Protein AF-A0A251S634-F1 (afdb_monomer)

Foldseek 3Di:
DDDDDDDDDDDDDDDDDDDDDDDDDDDDPVCPVVCCVVVVVVPPPVVVVCLVVLLPDFALLPDDLVLLQVLLVCLLVVHDDDPVRLVPDDSNSNSVSVLSNVLPDPPADDDPPPPDDDDDDDDDDDDDDDDDDDDDDPPPPVVPPDPPPQDEDDFQDAQWAADPVQQAPAAAPLLLVLLVVLVVCCVVDVPPVPVNVSSVVLNVLCCRDLVRNHHPPDDDDNVCSVVSNVPDDPPDPPSGDCVRIGGQQDLDDSQQVRYAYPVLRDTNSLLLVLLVCLLVLDQDPLSVADSSSNSSNSSLCNSLVHDSSGSVPDDNSSSVSSDRPDDD

pLDDT: mean 70.31, std 24.84, range [24.72, 96.38]

Organism: Helianthus annuus (NCBI:txid4232)

Secondary structure (DSSP, 8-state):
----------------------------TTHHHHHHHHHHTTS-HHHHHHHHHHHH---GGGS-HHHHHHHHHHHHTTPPPPHHHHHHS-HHHHHHHHHHHHTTSS--S--TTTTS---------------------TTTTGGGSS-----EEPSPP-SEEE-GGG--SS--HHHHHHHHHHHHHHHH-TT-HHHHHHHHHHHHHHHHHSGGGSPTT----GGGHHHHHHH--TT-SSSS--TTEEE-----SHHHHS-EETTTTEEHHHHHHHHHHHHHT----GGGS-HHHHHHHHHHHHHHT--TT-GGGS-TTTTGGG--S---

Structure (mmCIF, N/CA/C/O backbone):
data_AF-A0A251S634-F1
#
_entry.id   AF-A0A251S634-F1
#
loop_
_atom_site.group_PDB
_atom_site.id
_atom_site.type_symbol
_atom_site.label_atom_id
_atom_site.label_alt_id
_atom_site.label_comp_id
_atom_site.label_asym_id
_atom_site.label_entity_id
_atom_site.label_seq_id
_atom_site.pdbx_PDB_ins_code
_atom_site.Cartn_x
_atom_site.Cartn_y
_atom_site.Cartn_z
_atom_site.occupancy
_atom_site.B_iso_or_equiv
_atom_site.auth_seq_id
_atom_site.auth_comp_id
_atom_site.auth_asym_id
_atom_site.auth_atom_id
_atom_site.pdbx_PDB_model_num
ATOM 1 N N . MET A 1 1 ? 97.197 -35.319 7.746 1.00 35.47 1 MET A N 1
ATOM 2 C CA . MET A 1 1 ? 98.244 -34.464 7.139 1.00 35.47 1 MET A CA 1
ATOM 3 C C . MET A 1 1 ? 97.529 -33.356 6.382 1.00 35.47 1 MET A C 1
ATOM 5 O O . MET A 1 1 ? 96.768 -33.666 5.487 1.00 35.47 1 MET A O 1
ATOM 9 N N . MET A 1 2 ? 97.386 -32.168 6.968 1.00 24.72 2 MET A N 1
ATOM 10 C CA . MET A 1 2 ? 98.340 -31.046 6.966 1.00 24.72 2 MET A CA 1
ATOM 11 C C . MET A 1 2 ? 98.520 -30.370 5.598 1.00 24.72 2 MET A C 1
ATOM 13 O O . MET A 1 2 ? 99.075 -30.982 4.697 1.00 24.72 2 MET A O 1
ATOM 17 N N . LYS A 1 3 ? 98.210 -29.056 5.618 1.00 26.78 3 LYS A N 1
ATOM 18 C CA . LYS A 1 3 ? 98.832 -27.938 4.876 1.00 26.78 3 LYS A CA 1
ATOM 19 C C . LYS A 1 3 ? 98.456 -27.810 3.382 1.00 26.78 3 LYS A C 1
ATOM 21 O O . LYS A 1 3 ? 98.375 -28.803 2.688 1.00 26.78 3 LYS A O 1
ATOM 26 N N . SER A 1 4 ? 98.237 -26.625 2.801 1.00 28.62 4 SER A N 1
ATOM 27 C CA . SER A 1 4 ? 98.333 -25.231 3.276 1.00 28.62 4 SER A CA 1
ATOM 28 C C . SER A 1 4 ? 98.096 -24.259 2.103 1.00 28.62 4 SER A C 1
ATOM 30 O O . SER A 1 4 ? 98.581 -24.566 1.024 1.00 28.62 4 SER A O 1
ATOM 32 N N . GLN A 1 5 ? 97.520 -23.076 2.406 1.00 31.58 5 GLN A N 1
ATOM 33 C CA . GLN A 1 5 ? 97.865 -21.716 1.898 1.00 31.58 5 GLN A CA 1
ATOM 34 C C . GLN A 1 5 ? 97.707 -21.440 0.379 1.00 31.58 5 GLN A C 1
ATOM 36 O O . GLN A 1 5 ? 97.900 -22.323 -0.432 1.00 31.58 5 GLN A O 1
ATOM 41 N N . GLN A 1 6 ? 97.314 -20.269 -0.141 1.00 30.70 6 GLN A N 1
ATOM 42 C CA . GLN A 1 6 ? 97.532 -18.838 0.166 1.00 30.70 6 GLN A CA 1
ATOM 43 C C . GLN A 1 6 ? 96.453 -18.069 -0.654 1.00 30.70 6 GLN A C 1
ATOM 45 O O . GLN A 1 6 ? 96.202 -18.424 -1.796 1.00 30.70 6 GLN A O 1
ATOM 50 N N . GLN A 1 7 ? 95.614 -17.178 -0.117 1.00 29.14 7 GLN A N 1
ATOM 51 C CA . GLN A 1 7 ? 95.846 -15.769 0.238 1.00 29.14 7 GLN A CA 1
ATOM 52 C C . GLN A 1 7 ? 96.221 -14.841 -0.941 1.00 29.14 7 GLN A C 1
ATOM 54 O O . GLN A 1 7 ? 97.383 -14.774 -1.317 1.00 29.14 7 GLN A O 1
ATOM 59 N N . GLN A 1 8 ? 95.279 -13.996 -1.387 1.00 30.41 8 GLN A N 1
ATOM 60 C CA . GLN A 1 8 ? 95.583 -12.596 -1.717 1.00 30.41 8 GLN A CA 1
ATOM 61 C C . GLN A 1 8 ? 94.370 -11.671 -1.517 1.00 30.41 8 GLN A C 1
ATOM 63 O O . GLN A 1 8 ? 93.256 -11.933 -1.959 1.00 30.41 8 GLN A O 1
ATOM 68 N N . ARG A 1 9 ? 94.636 -10.603 -0.760 1.00 27.47 9 ARG A N 1
ATOM 69 C CA . ARG A 1 9 ? 93.767 -9.481 -0.393 1.00 27.47 9 ARG A CA 1
ATOM 70 C C . ARG A 1 9 ? 93.812 -8.411 -1.485 1.00 27.47 9 ARG A C 1
ATOM 72 O O . ARG A 1 9 ? 94.887 -8.173 -2.022 1.00 27.47 9 ARG A O 1
ATOM 79 N N . SER A 1 10 ? 92.738 -7.636 -1.628 1.00 29.00 10 SER A N 1
ATOM 80 C CA . SER A 1 10 ? 92.844 -6.173 -1.738 1.00 29.00 10 SER A CA 1
ATOM 81 C C . SER A 1 10 ? 91.493 -5.509 -1.457 1.00 29.00 10 SER A C 1
ATOM 83 O O . SER A 1 10 ? 90.531 -5.679 -2.199 1.00 29.00 10 SER A O 1
ATOM 85 N N . ASN A 1 11 ? 91.450 -4.786 -0.338 1.00 29.30 11 ASN A N 1
ATOM 86 C CA . ASN A 1 11 ? 90.407 -3.851 0.073 1.00 29.30 11 ASN A CA 1
ATOM 87 C C . ASN A 1 11 ? 90.622 -2.495 -0.612 1.00 29.30 11 ASN A C 1
ATOM 89 O O . ASN A 1 11 ? 91.768 -2.094 -0.788 1.00 29.30 11 ASN A O 1
ATOM 93 N N . ASN A 1 12 ? 89.544 -1.735 -0.819 1.00 28.72 12 ASN A N 1
ATOM 94 C CA . ASN A 1 12 ? 89.446 -0.316 -0.431 1.00 28.72 12 ASN A CA 1
ATOM 95 C C . ASN A 1 12 ? 87.981 0.134 -0.589 1.00 28.72 12 ASN A C 1
ATOM 97 O O . ASN A 1 12 ? 87.402 -0.015 -1.655 1.00 28.72 12 ASN A O 1
ATOM 101 N N . ASN A 1 13 ? 87.284 0.418 0.519 1.00 30.94 13 ASN A N 1
ATOM 102 C CA . ASN A 1 13 ? 87.142 1.733 1.176 1.00 30.94 13 ASN A CA 1
ATOM 103 C C . ASN A 1 13 ? 86.151 2.641 0.422 1.00 30.94 13 ASN A C 1
ATOM 105 O O . ASN A 1 13 ? 86.265 2.782 -0.782 1.00 30.94 13 ASN A O 1
ATOM 109 N N . LYS A 1 14 ? 85.222 3.396 1.014 1.00 28.00 14 LYS A N 1
ATOM 110 C CA . LYS A 1 14 ? 84.652 3.586 2.363 1.00 28.00 14 LYS A CA 1
ATOM 111 C C . LYS A 1 14 ? 83.762 4.831 2.178 1.00 28.00 14 LYS A C 1
ATOM 113 O O . LYS A 1 14 ? 84.283 5.805 1.652 1.00 28.00 14 LYS A O 1
ATOM 118 N N . ALA A 1 15 ? 82.501 4.845 2.611 1.00 27.39 15 ALA A N 1
ATOM 119 C CA . ALA A 1 15 ? 81.873 6.031 3.221 1.00 27.39 15 ALA A CA 1
ATOM 120 C C . ALA A 1 15 ? 80.403 5.777 3.575 1.00 27.39 15 ALA A C 1
ATOM 122 O O . ALA A 1 15 ? 79.559 5.485 2.735 1.00 27.39 15 ALA A O 1
ATOM 123 N N . SER A 1 16 ? 80.132 5.940 4.863 1.00 27.95 16 SER A N 1
ATOM 124 C CA . SER A 1 16 ? 78.833 6.115 5.498 1.00 27.95 16 SER A CA 1
ATOM 125 C C . SER A 1 16 ? 78.145 7.416 5.072 1.00 27.95 16 SER A C 1
ATOM 127 O O . SER A 1 16 ? 78.821 8.432 4.935 1.00 27.95 16 SER A O 1
ATOM 129 N N . SER A 1 17 ? 76.813 7.460 5.056 1.00 26.23 17 SER A N 1
ATOM 130 C CA . SER A 1 17 ? 76.025 8.239 6.034 1.00 26.23 17 SER A CA 1
ATOM 131 C C . SER A 1 17 ? 74.546 8.357 5.634 1.00 26.23 17 SER A C 1
ATOM 133 O O . SER A 1 17 ? 74.119 8.034 4.533 1.00 26.23 17 SER A O 1
ATOM 135 N N . THR A 1 18 ? 73.775 8.737 6.639 1.00 29.73 18 THR A N 1
ATOM 136 C CA . THR A 1 18 ? 72.332 8.723 6.863 1.00 29.73 18 THR A CA 1
ATOM 137 C C . THR A 1 18 ? 71.472 9.710 6.052 1.00 29.73 18 THR A C 1
ATOM 139 O O . THR A 1 18 ? 71.934 10.746 5.588 1.00 29.73 18 THR A O 1
ATOM 142 N N . THR A 1 19 ? 70.152 9.445 6.113 1.00 27.38 19 THR A N 1
ATOM 143 C CA . THR A 1 19 ? 68.983 10.369 6.070 1.00 27.38 19 THR A CA 1
ATOM 144 C C . THR A 1 19 ? 68.459 10.924 4.731 1.00 27.38 19 THR A C 1
ATOM 146 O O . THR A 1 19 ? 69.016 11.859 4.179 1.00 27.38 19 THR A O 1
ATOM 149 N N . SER A 1 20 ? 67.246 10.494 4.322 1.00 26.58 20 SER A N 1
ATOM 150 C CA . SER A 1 20 ? 65.995 11.303 4.371 1.00 26.58 20 SER A CA 1
ATOM 151 C C . SER A 1 20 ? 64.921 10.880 3.335 1.00 26.58 20 SER A C 1
ATOM 153 O O . SER A 1 20 ? 65.122 10.959 2.131 1.00 26.58 20 SER A O 1
ATOM 155 N N . LYS A 1 21 ? 63.746 10.488 3.856 1.00 34.25 21 LYS A N 1
ATOM 156 C CA . LYS A 1 21 ? 62.358 10.663 3.357 1.00 34.25 21 LYS A CA 1
ATOM 157 C C . LYS A 1 21 ? 62.064 10.635 1.838 1.00 34.25 21 LYS A C 1
ATOM 159 O O . LYS A 1 21 ? 62.263 11.627 1.146 1.00 34.25 21 LYS A O 1
ATOM 164 N N . ARG A 1 22 ? 61.237 9.659 1.420 1.00 27.62 22 ARG A N 1
ATOM 165 C CA . ARG A 1 22 ? 59.988 9.930 0.661 1.00 27.62 22 ARG A CA 1
ATOM 166 C C . ARG A 1 22 ? 59.031 8.727 0.669 1.00 27.62 22 ARG A C 1
ATOM 168 O O . ARG A 1 22 ? 59.158 7.800 -0.119 1.00 27.62 22 ARG A O 1
ATOM 175 N N . LYS A 1 23 ? 58.025 8.774 1.553 1.00 32.38 23 LYS A N 1
ATOM 176 C CA . LYS A 1 23 ? 56.792 7.978 1.430 1.00 32.38 23 LYS A CA 1
ATOM 177 C C . LYS A 1 23 ? 56.043 8.459 0.181 1.00 32.38 23 LYS A C 1
ATOM 179 O O . LYS A 1 23 ? 55.637 9.619 0.139 1.00 32.38 23 LYS A O 1
ATOM 184 N N . ARG A 1 24 ? 55.821 7.582 -0.801 1.00 29.81 24 ARG A N 1
ATOM 185 C CA . ARG A 1 24 ? 54.777 7.756 -1.822 1.00 29.81 24 ARG A CA 1
ATOM 186 C C . ARG A 1 24 ? 53.746 6.643 -1.661 1.00 29.81 24 ARG A C 1
ATOM 188 O O . ARG A 1 24 ? 54.076 5.467 -1.611 1.00 29.81 24 ARG A O 1
ATOM 195 N N . LYS A 1 25 ? 52.513 7.097 -1.471 1.00 33.19 25 LYS A N 1
ATOM 196 C CA . LYS A 1 25 ? 51.293 6.388 -1.092 1.00 33.19 25 LYS A CA 1
ATOM 197 C C . LYS A 1 25 ? 50.483 6.191 -2.380 1.00 33.19 25 LYS A C 1
ATOM 199 O O . LYS A 1 25 ? 50.160 7.190 -3.015 1.00 33.19 25 LYS A O 1
ATOM 204 N N . MET A 1 26 ? 50.151 4.958 -2.748 1.00 27.48 26 MET A N 1
ATOM 205 C CA . MET A 1 26 ? 49.072 4.641 -3.700 1.00 27.48 26 MET A CA 1
ATOM 206 C C . MET A 1 26 ? 48.164 3.632 -2.986 1.00 27.48 26 MET A C 1
ATOM 208 O O . MET A 1 26 ? 48.587 2.515 -2.728 1.00 27.48 26 MET A O 1
ATOM 212 N N . LYS A 1 27 ? 47.126 4.093 -2.271 1.00 39.25 27 LYS A N 1
ATOM 213 C CA . LYS A 1 27 ? 45.724 4.214 -2.733 1.00 39.25 27 LYS A CA 1
ATOM 214 C C . LYS A 1 27 ? 45.237 2.928 -3.415 1.00 39.25 27 LYS A C 1
ATOM 216 O O . LYS A 1 27 ? 45.104 2.888 -4.630 1.00 39.25 27 LYS A O 1
ATOM 221 N N . SER A 1 28 ? 44.978 1.905 -2.599 1.00 34.09 28 SER A N 1
ATOM 222 C CA . SER A 1 28 ? 44.129 0.771 -2.964 1.00 34.09 28 SER A CA 1
ATOM 223 C C . SER A 1 28 ? 42.677 1.049 -2.551 1.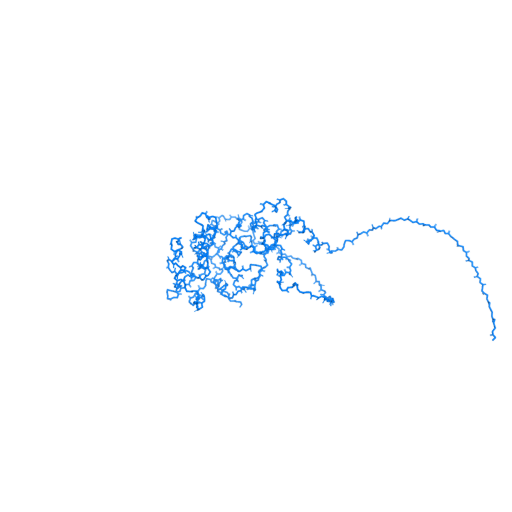00 34.09 28 SER A C 1
ATOM 225 O O . SER A 1 28 ? 42.397 1.792 -1.605 1.00 34.09 28 SER A O 1
ATOM 227 N N . SER A 1 29 ? 41.760 0.453 -3.301 1.00 37.47 29 SER A N 1
ATOM 228 C CA . SER A 1 29 ? 40.299 0.574 -3.281 1.00 37.47 29 SER A CA 1
ATOM 229 C C . SER A 1 29 ? 39.596 -0.001 -2.040 1.00 37.47 29 SER A C 1
ATOM 231 O O . SER A 1 29 ? 38.395 -0.235 -2.072 1.00 37.47 29 SER A O 1
ATOM 233 N N . GLN A 1 30 ? 40.283 -0.119 -0.899 1.00 32.06 30 GLN A N 1
ATOM 234 C CA . GLN A 1 30 ? 39.610 -0.187 0.409 1.00 32.06 30 GLN A CA 1
ATOM 235 C C . GLN A 1 30 ? 38.924 1.139 0.776 1.00 32.06 30 GLN A C 1
ATOM 237 O O . GLN A 1 30 ? 38.109 1.176 1.692 1.00 32.06 30 GLN A O 1
ATOM 242 N N . GLY A 1 31 ? 39.227 2.211 0.034 1.00 28.56 31 GLY A N 1
ATOM 243 C CA . GLY A 1 31 ? 38.617 3.523 0.181 1.00 28.56 31 GLY A CA 1
ATOM 244 C C . GLY A 1 31 ? 37.097 3.478 0.123 1.00 28.56 31 GLY A C 1
ATOM 245 O O . GLY A 1 31 ? 36.485 3.933 1.061 1.00 28.56 31 GLY A O 1
ATOM 246 N N . THR A 1 32 ? 36.451 2.920 -0.897 1.00 33.44 32 THR A N 1
ATOM 247 C CA . THR A 1 32 ? 35.012 3.175 -1.114 1.00 33.44 32 THR A CA 1
ATOM 248 C C . THR A 1 32 ? 34.097 2.481 -0.094 1.00 33.44 32 THR A C 1
ATOM 250 O O . THR A 1 32 ? 33.117 3.069 0.352 1.00 33.44 32 THR A O 1
ATOM 253 N N . THR A 1 33 ? 34.442 1.268 0.349 1.00 32.22 33 THR A N 1
ATOM 254 C CA . THR A 1 33 ? 33.639 0.476 1.305 1.00 32.22 33 THR A CA 1
ATOM 255 C C . THR A 1 33 ? 33.861 0.897 2.762 1.00 32.22 33 THR A C 1
ATOM 257 O O . THR A 1 33 ? 32.927 0.864 3.565 1.00 32.22 33 THR A O 1
ATOM 260 N N . LEU A 1 34 ? 35.078 1.334 3.118 1.00 31.38 34 LEU A N 1
ATOM 261 C CA . LEU A 1 34 ? 35.346 1.963 4.417 1.00 31.38 34 LEU A CA 1
ATOM 262 C C . LEU A 1 34 ? 34.952 3.441 4.438 1.00 31.38 34 LEU A C 1
ATOM 264 O O . LEU A 1 34 ? 34.504 3.880 5.482 1.00 31.38 34 LEU A O 1
ATOM 268 N N . LEU A 1 35 ? 35.019 4.173 3.318 1.00 33.06 35 LEU A N 1
ATOM 269 C CA . LEU A 1 35 ? 34.505 5.545 3.196 1.00 33.06 35 LEU A CA 1
ATOM 270 C C . LEU A 1 35 ? 32.986 5.557 3.274 1.00 33.06 35 LEU A C 1
ATOM 272 O O . LEU A 1 35 ? 32.452 6.414 3.947 1.00 33.06 35 LEU A O 1
ATOM 276 N N . LEU A 1 36 ? 32.261 4.596 2.694 1.00 37.81 36 LEU A N 1
ATOM 277 C CA . LEU A 1 36 ? 30.813 4.524 2.915 1.00 37.81 36 LEU A CA 1
ATOM 278 C C . LEU A 1 36 ? 30.484 4.281 4.391 1.00 37.81 36 LEU A C 1
ATOM 280 O O . LEU A 1 36 ? 29.579 4.922 4.908 1.00 37.81 36 LEU A O 1
ATOM 284 N N . LYS A 1 37 ? 31.246 3.439 5.105 1.00 39.19 37 LYS A N 1
ATOM 285 C CA . LYS A 1 37 ? 31.108 3.324 6.565 1.00 39.19 37 LYS A CA 1
ATOM 286 C C . LYS A 1 37 ? 31.493 4.635 7.263 1.00 39.19 37 LYS A C 1
ATOM 288 O O . LYS A 1 37 ? 30.643 5.179 7.947 1.00 39.19 37 LYS A O 1
ATOM 293 N N . GLU A 1 38 ? 32.702 5.169 7.080 1.00 35.72 38 GLU A N 1
ATOM 294 C CA . GLU A 1 38 ? 33.241 6.366 7.763 1.00 35.72 38 GLU A CA 1
ATOM 295 C C . GLU A 1 38 ? 32.557 7.696 7.382 1.00 35.72 38 GLU A C 1
ATOM 297 O O . GLU A 1 38 ? 32.521 8.619 8.194 1.00 35.72 38 GLU A O 1
ATOM 302 N N . GLU A 1 39 ? 31.990 7.823 6.184 1.00 41.38 39 GLU A N 1
ATOM 303 C CA . GLU A 1 39 ? 31.348 9.049 5.688 1.00 41.38 39 GLU A CA 1
ATOM 304 C C . GLU A 1 39 ? 29.833 9.040 5.885 1.00 41.38 39 GLU A C 1
ATOM 306 O O . GLU A 1 39 ? 29.282 10.089 6.213 1.00 41.38 39 GLU A O 1
ATOM 311 N N . VAL A 1 40 ? 29.165 7.876 5.838 1.00 43.12 40 VAL A N 1
ATOM 312 C CA . VAL A 1 40 ? 27.827 7.731 6.454 1.00 43.12 40 VAL A CA 1
ATOM 313 C C . VAL A 1 40 ? 27.942 7.889 7.980 1.00 43.12 40 VAL A C 1
ATOM 315 O O . VAL A 1 40 ? 27.024 8.398 8.620 1.00 43.12 40 VAL A O 1
ATOM 318 N N . LEU A 1 41 ? 29.111 7.577 8.563 1.00 42.31 41 LEU A N 1
ATOM 319 C CA . LEU A 1 41 ? 29.471 7.859 9.961 1.00 42.31 41 LEU A CA 1
ATOM 320 C C . LEU A 1 41 ? 29.711 9.345 10.294 1.00 42.31 41 LEU A C 1
ATOM 322 O O . LEU A 1 41 ? 29.918 9.659 11.463 1.00 42.31 41 LEU A O 1
ATOM 326 N N . LYS A 1 42 ? 29.616 10.282 9.335 1.00 45.81 42 LYS A N 1
ATOM 327 C CA . LYS A 1 42 ? 29.557 11.731 9.644 1.00 45.81 42 LYS A CA 1
ATOM 328 C C . LYS A 1 42 ? 28.170 12.208 10.073 1.00 45.81 42 LYS A C 1
ATOM 330 O O . LYS A 1 42 ? 27.971 13.403 10.287 1.00 45.81 42 LYS A O 1
ATOM 335 N N . LEU A 1 43 ? 27.218 11.294 10.218 1.00 48.09 43 LEU A N 1
ATOM 336 C CA . LEU A 1 43 ? 26.058 11.524 11.059 1.00 48.09 43 LEU A CA 1
ATOM 337 C C . LEU A 1 43 ? 26.565 11.698 12.505 1.00 48.09 43 LEU A C 1
ATOM 339 O O . LEU A 1 43 ? 27.283 10.857 13.039 1.00 48.09 43 LEU A O 1
ATOM 343 N N . SER A 1 44 ? 26.259 12.835 13.119 1.00 48.72 44 SER A N 1
ATOM 344 C CA . SER A 1 44 ? 26.571 13.152 14.511 1.00 48.72 44 SER A CA 1
ATOM 345 C C . SER A 1 44 ? 26.199 11.994 15.450 1.00 48.72 44 SER A C 1
ATOM 347 O O . SER A 1 44 ? 25.275 11.225 15.185 1.00 48.72 44 SER A O 1
ATOM 349 N N . CYS A 1 45 ? 26.883 11.877 16.592 1.00 47.78 45 CYS A N 1
ATOM 350 C CA . CYS A 1 45 ? 26.608 10.849 17.610 1.00 47.78 45 CYS A CA 1
ATOM 351 C C . CYS A 1 45 ? 25.118 10.726 18.002 1.00 47.78 45 CYS A C 1
ATOM 353 O O . CYS A 1 45 ? 24.701 9.670 18.467 1.00 47.78 45 CYS A O 1
ATOM 355 N N . GLU A 1 46 ? 24.310 11.774 17.823 1.00 47.91 46 GLU A N 1
ATOM 356 C CA . GLU A 1 46 ? 22.862 11.741 18.059 1.00 47.91 46 GLU A CA 1
ATOM 357 C C . GLU A 1 46 ? 22.067 11.067 16.927 1.00 47.91 46 GLU A C 1
ATOM 359 O O . GLU A 1 46 ? 21.069 10.398 17.180 1.00 47.91 46 GLU A O 1
ATOM 364 N N . GLU A 1 47 ? 22.524 11.155 15.680 1.00 50.09 47 GLU A N 1
ATOM 365 C CA . GLU A 1 47 ? 21.873 10.534 14.522 1.00 50.09 47 GLU A CA 1
ATOM 366 C C . GLU A 1 47 ? 22.060 9.007 14.509 1.00 50.09 47 GLU A C 1
ATOM 368 O O . GLU A 1 47 ? 21.116 8.278 14.199 1.00 50.09 47 GLU A O 1
ATOM 373 N N . PHE A 1 48 ? 23.216 8.503 14.963 1.00 50.38 48 PHE A N 1
ATOM 374 C CA . PHE A 1 48 ? 23.429 7.063 15.188 1.00 50.38 48 PHE A CA 1
ATOM 375 C C . PHE A 1 48 ? 22.590 6.502 16.333 1.00 50.38 48 PHE A C 1
ATOM 377 O O . PHE A 1 48 ? 22.088 5.382 16.236 1.00 50.38 48 PHE A O 1
ATOM 384 N N . LYS A 1 49 ? 22.374 7.280 17.401 1.00 51.81 49 LYS A N 1
ATOM 385 C CA . LYS A 1 49 ? 21.484 6.876 18.502 1.00 51.81 49 LYS A CA 1
ATOM 386 C C . LYS A 1 49 ? 20.030 6.722 18.042 1.00 51.81 49 LYS A C 1
ATOM 388 O O . LYS A 1 49 ? 19.296 5.917 18.610 1.00 51.81 49 LYS A O 1
ATOM 393 N N . MET A 1 50 ? 19.629 7.447 16.994 1.00 51.00 50 MET A N 1
ATOM 394 C CA . MET A 1 50 ? 18.291 7.369 16.401 1.00 51.00 50 MET A CA 1
ATOM 395 C C . MET A 1 50 ? 18.164 6.286 15.315 1.00 51.00 50 MET A C 1
ATOM 397 O O . MET A 1 50 ? 17.038 5.940 14.964 1.00 51.00 50 MET A O 1
ATOM 401 N N . MET A 1 51 ? 19.261 5.709 14.798 1.00 51.38 51 MET A N 1
ATOM 402 C CA . MET A 1 51 ? 19.218 4.709 13.712 1.00 51.38 51 MET A CA 1
ATOM 403 C C . MET A 1 51 ? 18.309 3.502 14.001 1.00 51.38 51 MET A C 1
ATOM 405 O O . MET A 1 51 ? 17.500 3.173 13.134 1.00 51.38 51 MET A O 1
ATOM 409 N N . PRO A 1 52 ? 18.346 2.861 15.187 1.00 50.53 52 PRO A N 1
ATOM 410 C CA . PRO A 1 52 ? 17.440 1.747 15.477 1.00 50.53 52 PRO A CA 1
ATOM 411 C C . PRO A 1 52 ? 15.959 2.155 15.424 1.00 50.53 52 PRO A C 1
ATOM 413 O O . PRO A 1 52 ? 15.117 1.394 14.952 1.00 50.53 52 PRO A O 1
ATOM 416 N N . GLN A 1 53 ? 15.641 3.382 15.853 1.00 52.56 53 GLN A N 1
ATOM 417 C CA . GLN A 1 53 ? 14.283 3.931 15.799 1.00 52.56 53 GLN A CA 1
ATOM 418 C C . GLN A 1 53 ? 13.882 4.270 14.355 1.00 52.56 53 GLN A C 1
ATOM 420 O O . GLN A 1 53 ? 12.779 3.937 13.930 1.00 52.56 53 GLN A O 1
ATOM 425 N N . LEU A 1 54 ? 14.790 4.859 13.574 1.00 51.03 54 LEU A N 1
ATOM 426 C CA . LEU A 1 54 ? 14.593 5.207 12.165 1.00 51.03 54 LEU A CA 1
ATOM 427 C C . LEU A 1 54 ? 14.375 3.981 11.269 1.00 51.03 54 LEU A C 1
ATOM 429 O O . LEU A 1 54 ? 13.500 4.013 10.409 1.00 51.03 54 LEU A O 1
ATOM 433 N N . CYS A 1 55 ? 15.098 2.881 11.497 1.00 47.09 55 CYS A N 1
ATOM 434 C CA . CYS A 1 55 ? 14.929 1.646 10.724 1.00 47.09 55 CYS A CA 1
ATOM 435 C C . CYS A 1 55 ? 13.548 0.998 10.937 1.00 47.09 55 CYS A C 1
ATOM 437 O O . CYS A 1 55 ? 13.006 0.389 10.014 1.00 47.09 55 CYS A O 1
ATOM 439 N N . SER A 1 56 ? 12.954 1.171 12.124 1.00 52.50 56 SER A N 1
ATOM 440 C CA . SER A 1 56 ? 11.609 0.671 12.453 1.00 52.50 56 SER A CA 1
ATOM 441 C C . SER A 1 56 ? 10.466 1.536 11.909 1.00 52.50 56 SER A C 1
ATOM 443 O O . SER A 1 56 ? 9.309 1.115 11.913 1.00 52.50 56 SER A O 1
ATOM 445 N N . ILE A 1 57 ? 10.774 2.751 11.442 1.00 60.72 57 ILE A N 1
ATOM 446 C CA . ILE A 1 57 ? 9.788 3.671 10.885 1.00 60.72 57 ILE A CA 1
ATOM 447 C C . ILE A 1 57 ? 9.665 3.374 9.394 1.00 60.72 57 ILE A C 1
ATOM 449 O O . ILE A 1 57 ? 10.580 3.598 8.600 1.00 60.72 57 ILE A O 1
ATOM 453 N N . ASP A 1 58 ? 8.514 2.829 9.023 1.00 64.12 58 ASP A N 1
ATOM 454 C CA . ASP A 1 58 ? 8.178 2.534 7.641 1.00 64.12 58 ASP A CA 1
ATOM 455 C C . ASP A 1 58 ? 6.767 3.011 7.327 1.00 64.12 58 ASP A C 1
ATOM 457 O O . ASP A 1 58 ? 5.768 2.332 7.577 1.00 64.12 58 ASP A O 1
ATOM 461 N N . ASP A 1 59 ? 6.679 4.250 6.854 1.00 81.12 59 ASP A N 1
ATOM 462 C CA . ASP A 1 59 ? 5.408 4.782 6.402 1.00 81.12 59 ASP A CA 1
ATOM 463 C C . ASP A 1 59 ? 5.593 5.787 5.269 1.00 81.12 59 ASP A C 1
ATOM 465 O O . ASP A 1 59 ? 5.721 6.999 5.474 1.00 81.12 59 ASP A O 1
ATOM 469 N N . ALA A 1 60 ? 5.544 5.268 4.046 1.00 88.25 60 ALA A N 1
ATOM 470 C CA . ALA A 1 60 ? 5.662 6.038 2.815 1.00 88.25 60 ALA A CA 1
ATOM 471 C C . ALA A 1 60 ? 4.614 7.159 2.676 1.00 88.25 60 ALA A C 1
ATOM 473 O O . ALA A 1 60 ? 4.764 8.059 1.848 1.00 88.25 60 ALA A O 1
ATOM 474 N N . PHE A 1 61 ? 3.538 7.149 3.471 1.00 90.56 61 PHE A N 1
ATOM 475 C CA . PHE A 1 61 ? 2.502 8.180 3.410 1.00 90.56 61 PHE A CA 1
ATOM 476 C C . PHE A 1 61 ? 2.913 9.516 4.035 1.00 90.56 61 PHE A C 1
ATOM 478 O O . PHE A 1 61 ? 2.275 10.534 3.722 1.00 90.56 61 PHE A O 1
ATOM 485 N N . HIS A 1 62 ? 3.960 9.510 4.867 1.00 89.31 62 HIS A N 1
ATOM 486 C CA . HIS A 1 62 ? 4.569 10.704 5.453 1.00 89.31 62 HIS A CA 1
ATOM 487 C C . HIS A 1 62 ? 5.484 11.462 4.492 1.00 89.31 62 HIS A C 1
ATOM 489 O O . HIS A 1 62 ? 5.787 12.623 4.750 1.00 89.31 62 HIS A O 1
ATOM 495 N N . LEU A 1 63 ? 5.888 10.827 3.394 1.00 89.69 63 LEU A N 1
ATOM 496 C CA . LEU A 1 63 ? 6.747 11.428 2.388 1.00 89.69 63 LEU A CA 1
ATOM 497 C C . LEU A 1 63 ? 5.907 12.171 1.347 1.00 89.69 63 LEU A C 1
ATOM 499 O O . LEU A 1 63 ? 4.919 11.657 0.801 1.00 89.69 63 LEU A O 1
ATOM 503 N N . SER A 1 64 ? 6.310 13.401 1.068 1.00 87.88 64 SER A N 1
ATOM 504 C CA . SER A 1 64 ? 5.860 14.165 -0.088 1.00 87.88 64 SER A CA 1
ATOM 505 C C . SER A 1 64 ? 6.497 13.636 -1.375 1.00 87.88 64 SER A C 1
ATOM 507 O O . SER A 1 64 ? 7.494 12.915 -1.364 1.00 87.88 64 SER A O 1
ATOM 509 N N . HIS A 1 65 ? 5.913 13.994 -2.517 1.00 85.44 65 HIS A N 1
ATOM 510 C CA . HIS A 1 65 ? 6.464 13.604 -3.814 1.00 85.44 65 HIS A CA 1
ATOM 511 C C . HIS A 1 65 ? 7.837 14.248 -4.083 1.00 85.44 65 HIS A C 1
ATOM 513 O O . HIS A 1 65 ? 8.705 13.603 -4.669 1.00 85.44 65 HIS A O 1
ATOM 519 N N . SER A 1 66 ? 8.057 15.481 -3.614 1.00 88.19 66 SER A N 1
ATOM 520 C CA . SER A 1 66 ? 9.360 16.147 -3.697 1.00 88.19 66 SER A CA 1
ATOM 521 C C . SER A 1 66 ? 10.415 15.425 -2.865 1.00 88.19 66 SER A C 1
ATOM 523 O O . SER A 1 66 ? 11.491 15.172 -3.384 1.00 88.19 66 SER A O 1
ATOM 525 N N . GLU A 1 67 ? 10.091 15.015 -1.631 1.00 89.88 67 GLU A N 1
ATOM 526 C CA . GLU A 1 67 ? 11.022 14.247 -0.787 1.00 89.88 67 GLU A CA 1
ATOM 527 C C . GLU A 1 67 ? 11.379 12.899 -1.428 1.00 89.88 67 GLU A C 1
ATOM 529 O O . GLU A 1 67 ? 12.551 12.539 -1.470 1.00 89.88 67 GLU A O 1
ATOM 534 N N . PHE A 1 68 ? 10.395 12.179 -1.987 1.00 88.38 68 PHE A N 1
ATOM 535 C CA . PHE A 1 68 ? 10.660 10.954 -2.751 1.00 88.38 68 PHE A CA 1
ATOM 536 C C . PHE A 1 68 ? 11.612 11.206 -3.924 1.00 88.38 68 PHE A C 1
ATOM 538 O O . PHE A 1 68 ? 12.574 10.466 -4.095 1.00 88.38 68 PHE A O 1
ATOM 545 N N . SER A 1 69 ? 11.348 12.245 -4.718 1.00 89.12 69 SER A N 1
ATOM 546 C CA . SER A 1 69 ? 12.117 12.545 -5.931 1.00 89.12 69 SER A CA 1
ATOM 547 C C . SER A 1 69 ? 13.542 12.996 -5.615 1.00 89.12 69 SER A C 1
ATOM 549 O O . SER A 1 69 ? 14.483 12.559 -6.267 1.00 89.12 69 SER A O 1
ATOM 551 N N . GLU A 1 70 ? 13.707 13.842 -4.598 1.00 91.25 70 GLU A N 1
ATOM 552 C CA . GLU A 1 70 ? 15.007 14.334 -4.138 1.00 91.25 70 GLU A CA 1
ATOM 553 C C . GLU A 1 70 ? 15.880 13.186 -3.620 1.00 91.25 70 GLU A C 1
ATOM 555 O O . GLU A 1 70 ? 17.014 13.016 -4.071 1.00 91.25 70 GLU A O 1
ATOM 560 N N . ILE A 1 71 ? 15.331 12.352 -2.730 1.00 90.19 71 ILE A N 1
ATOM 561 C CA . ILE A 1 71 ? 16.040 11.195 -2.170 1.00 90.19 71 ILE A CA 1
ATOM 562 C C . ILE A 1 71 ? 16.364 10.170 -3.258 1.00 90.19 71 ILE A C 1
ATOM 564 O O . ILE A 1 71 ? 17.469 9.635 -3.292 1.00 90.19 71 ILE A O 1
ATOM 568 N N . PHE A 1 72 ? 15.430 9.915 -4.174 1.00 88.31 72 PHE A N 1
ATOM 569 C CA . PHE A 1 72 ? 15.666 9.003 -5.285 1.00 88.31 72 PHE A CA 1
ATOM 570 C C . PHE A 1 72 ? 16.764 9.512 -6.230 1.00 88.31 72 PHE A C 1
ATOM 572 O O . PHE A 1 72 ? 17.624 8.742 -6.645 1.00 88.31 72 PHE A O 1
ATOM 579 N N . TYR A 1 73 ? 16.785 10.809 -6.543 1.00 87.38 73 TYR A N 1
ATOM 580 C CA . TYR A 1 73 ? 17.826 11.387 -7.395 1.00 87.38 73 TYR A CA 1
ATOM 581 C C . TYR A 1 73 ? 19.218 11.263 -6.764 1.00 87.38 73 TYR A C 1
ATOM 583 O O . TYR A 1 73 ? 20.183 10.905 -7.443 1.00 87.38 73 TYR A O 1
ATOM 591 N N . LEU A 1 74 ? 19.330 11.516 -5.458 1.00 85.56 74 LEU A N 1
ATOM 592 C CA . LEU A 1 74 ? 20.561 11.275 -4.698 1.00 85.56 74 LEU A CA 1
ATOM 593 C C . LEU A 1 74 ? 21.017 9.822 -4.815 1.00 85.56 74 LEU A C 1
ATOM 595 O O . LEU A 1 74 ? 22.165 9.550 -5.160 1.00 85.56 74 LEU A O 1
ATOM 599 N N . PHE A 1 75 ? 20.080 8.903 -4.612 1.00 84.00 75 PHE A N 1
ATOM 600 C CA . PHE A 1 75 ? 20.329 7.477 -4.686 1.00 84.00 75 PHE A CA 1
ATOM 601 C C . PHE A 1 75 ? 20.849 7.032 -6.060 1.00 84.00 75 PHE A C 1
ATOM 603 O O . PHE A 1 75 ? 21.928 6.449 -6.138 1.00 84.00 75 PHE A O 1
ATOM 610 N N . VAL A 1 76 ? 20.142 7.362 -7.146 1.00 81.75 76 VAL A N 1
ATOM 611 C CA . VAL A 1 76 ? 20.523 6.940 -8.509 1.00 81.75 76 VAL A CA 1
ATOM 612 C C . VAL A 1 76 ? 21.795 7.633 -8.998 1.00 81.75 76 VAL A C 1
ATOM 614 O O . VAL A 1 76 ? 22.582 7.037 -9.726 1.00 81.75 76 VAL A O 1
ATOM 617 N N . SER A 1 77 ? 22.046 8.875 -8.575 1.00 82.12 77 SER A N 1
ATOM 618 C CA . SER A 1 77 ? 23.296 9.575 -8.907 1.00 82.12 77 SER A CA 1
ATOM 619 C C . SER A 1 77 ? 24.512 9.072 -8.120 1.00 82.12 77 SER A C 1
ATOM 621 O O . SER A 1 77 ? 25.628 9.527 -8.373 1.00 82.12 77 SER A O 1
ATOM 623 N N . GLY A 1 78 ? 24.321 8.178 -7.142 1.00 75.75 78 GLY A N 1
ATOM 624 C CA . GLY A 1 78 ? 25.373 7.757 -6.215 1.00 75.75 78 GLY A CA 1
ATOM 625 C C . GLY A 1 78 ? 25.877 8.890 -5.311 1.00 75.75 78 GLY A C 1
ATOM 626 O O . GLY A 1 78 ? 26.900 8.735 -4.640 1.00 75.75 78 GLY A O 1
ATOM 627 N N . ARG A 1 79 ? 25.183 10.039 -5.287 1.00 81.31 79 ARG A N 1
ATOM 628 C CA . ARG A 1 79 ? 25.533 11.198 -4.465 1.00 81.31 79 ARG A CA 1
ATOM 629 C C . ARG A 1 79 ? 24.969 11.014 -3.063 1.00 81.31 79 ARG A C 1
ATOM 631 O O . ARG A 1 79 ? 23.775 10.808 -2.881 1.00 81.31 79 ARG A O 1
ATOM 638 N N . LEU A 1 80 ? 25.816 11.191 -2.055 1.00 79.06 80 LEU A N 1
ATOM 639 C CA . LEU A 1 80 ? 25.355 11.291 -0.673 1.00 79.06 80 LEU A CA 1
ATOM 640 C C . LEU A 1 80 ? 24.751 12.676 -0.406 1.00 79.06 80 LEU A C 1
ATOM 642 O O . LEU A 1 80 ? 25.246 13.694 -0.903 1.00 79.06 80 LEU A O 1
ATOM 646 N N . ALA A 1 81 ? 23.698 12.716 0.408 1.00 81.44 81 ALA A N 1
ATOM 647 C CA . ALA A 1 81 ? 23.140 13.967 0.905 1.00 81.44 81 ALA A CA 1
ATOM 648 C C . ALA A 1 81 ? 24.209 14.748 1.688 1.00 81.44 81 ALA A C 1
ATOM 650 O O . ALA A 1 81 ? 24.889 14.189 2.554 1.00 81.44 81 ALA A O 1
ATOM 651 N N . ALA A 1 82 ? 24.346 16.047 1.419 1.00 81.56 82 ALA A N 1
ATOM 652 C CA . ALA A 1 82 ? 25.155 16.913 2.267 1.00 81.56 82 ALA A CA 1
ATOM 653 C C . ALA A 1 82 ? 24.511 17.023 3.660 1.00 81.56 82 ALA A C 1
ATOM 655 O O . ALA A 1 82 ? 23.288 16.957 3.788 1.00 81.56 82 ALA A O 1
ATOM 656 N N . THR A 1 83 ? 25.308 17.245 4.712 1.00 76.50 83 THR A N 1
ATOM 657 C CA . THR A 1 83 ? 24.797 17.339 6.094 1.00 76.50 83 THR A CA 1
ATOM 658 C C 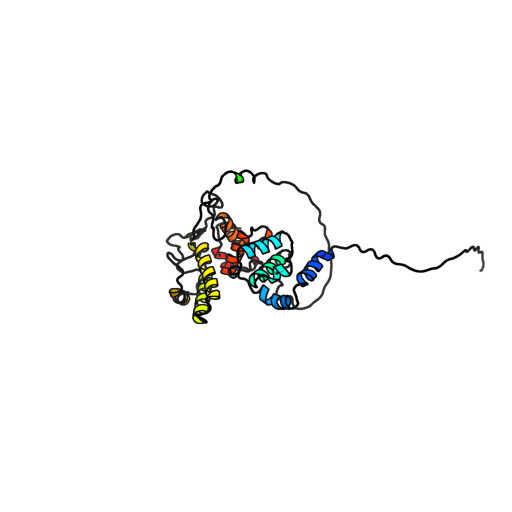. THR A 1 83 ? 23.662 18.358 6.223 1.00 76.50 83 THR A C 1
ATOM 660 O O . THR A 1 83 ? 22.655 18.086 6.869 1.00 76.50 83 THR A O 1
ATOM 663 N N . GLU A 1 84 ? 23.775 19.510 5.562 1.00 79.56 84 GLU A N 1
ATOM 664 C CA . GLU A 1 84 ? 22.737 20.545 5.575 1.00 79.56 84 GLU A CA 1
ATOM 665 C C . GLU A 1 84 ? 21.445 20.132 4.852 1.00 79.56 84 GLU A C 1
ATOM 667 O O . GLU A 1 84 ? 20.364 20.548 5.266 1.00 79.56 84 GLU A O 1
ATOM 672 N N . GLU A 1 85 ? 21.535 19.330 3.785 1.00 82.25 85 GLU A N 1
ATOM 673 C CA . GLU A 1 85 ? 20.372 18.775 3.073 1.00 82.25 85 GLU A CA 1
ATOM 674 C C . GLU A 1 85 ? 19.674 17.739 3.961 1.00 82.25 85 GLU A C 1
ATOM 676 O O . GLU A 1 85 ? 18.486 17.870 4.259 1.00 82.25 85 GLU A O 1
ATOM 681 N N . TYR A 1 86 ? 20.444 16.783 4.493 1.00 81.62 86 TYR A N 1
ATOM 682 C CA . TYR A 1 86 ? 19.944 15.737 5.381 1.00 81.62 86 TYR A CA 1
ATOM 683 C C . TYR A 1 86 ? 19.263 16.319 6.625 1.00 81.62 86 TYR A C 1
ATOM 685 O O . TYR A 1 86 ? 18.189 15.868 7.021 1.00 81.62 86 TYR A O 1
ATOM 693 N N . MET A 1 87 ? 19.839 17.357 7.239 1.00 79.81 87 MET A N 1
ATOM 694 C CA . MET A 1 87 ? 19.290 17.969 8.453 1.00 79.81 87 MET A CA 1
ATOM 695 C C . MET A 1 87 ? 17.929 18.643 8.247 1.00 79.81 87 MET A C 1
ATOM 697 O O . MET A 1 87 ? 17.156 18.714 9.204 1.00 79.81 87 MET A O 1
ATOM 701 N N . LYS A 1 88 ? 17.606 19.085 7.025 1.00 86.50 88 LYS A N 1
ATOM 702 C CA . LYS A 1 88 ? 16.301 19.685 6.693 1.00 86.50 88 LYS A CA 1
ATOM 703 C C . LYS A 1 88 ? 15.183 18.649 6.601 1.00 86.50 88 LYS A C 1
ATOM 705 O O . LYS A 1 88 ? 14.014 19.002 6.754 1.00 86.50 88 LYS A O 1
ATOM 710 N N . TRP A 1 89 ? 15.517 17.386 6.351 1.00 86.69 89 TRP A N 1
ATOM 711 C CA . TRP A 1 89 ? 14.525 16.336 6.181 1.00 86.69 89 TRP A CA 1
ATOM 712 C C . TRP A 1 89 ? 13.846 15.942 7.488 1.00 86.69 89 TRP A C 1
ATOM 714 O O . TRP A 1 89 ? 14.448 15.883 8.566 1.00 86.69 89 TRP A O 1
ATOM 724 N N . ASN A 1 90 ? 12.564 15.603 7.369 1.00 86.00 90 ASN A N 1
ATOM 725 C CA . ASN A 1 90 ? 11.815 15.036 8.475 1.00 86.00 90 ASN A CA 1
ATOM 726 C C . ASN A 1 90 ? 12.281 13.595 8.781 1.00 86.00 90 ASN A C 1
ATOM 728 O O . ASN A 1 90 ? 12.996 12.962 8.003 1.00 86.00 90 ASN A O 1
ATOM 732 N N . LEU A 1 91 ? 11.843 13.061 9.922 1.00 84.88 91 LEU A N 1
ATOM 733 C CA . LEU A 1 91 ? 12.234 11.734 10.405 1.00 84.88 91 LEU A CA 1
ATOM 734 C C . LEU A 1 91 ? 11.975 10.601 9.386 1.00 84.88 91 LEU A C 1
ATOM 736 O O . LEU A 1 91 ? 12.799 9.704 9.250 1.00 84.88 91 LEU A O 1
ATOM 740 N N . TYR A 1 92 ? 10.862 10.656 8.650 1.00 86.00 92 TYR A N 1
ATOM 741 C CA . TYR A 1 92 ? 10.487 9.649 7.651 1.00 86.00 92 TYR A CA 1
ATOM 742 C C . TYR A 1 92 ? 11.342 9.755 6.388 1.00 86.00 92 TYR A C 1
ATOM 744 O O . TYR A 1 92 ? 11.732 8.732 5.836 1.00 86.00 92 TYR A O 1
ATOM 752 N N . ALA A 1 93 ? 11.665 10.974 5.953 1.00 88.62 93 ALA A N 1
ATOM 753 C CA . ALA A 1 93 ? 12.555 11.215 4.816 1.00 88.62 93 ALA A CA 1
ATOM 754 C C . ALA A 1 93 ? 13.979 10.722 5.112 1.00 88.62 93 ALA A C 1
ATOM 756 O O . ALA A 1 93 ? 14.553 9.981 4.318 1.00 88.62 93 ALA A O 1
ATOM 757 N N . LYS A 1 94 ? 14.497 11.009 6.312 1.00 85.88 94 LYS A N 1
ATOM 758 C CA . LYS A 1 94 ? 15.775 10.458 6.789 1.00 85.88 94 LYS A CA 1
ATOM 759 C C . LYS A 1 94 ? 15.769 8.928 6.817 1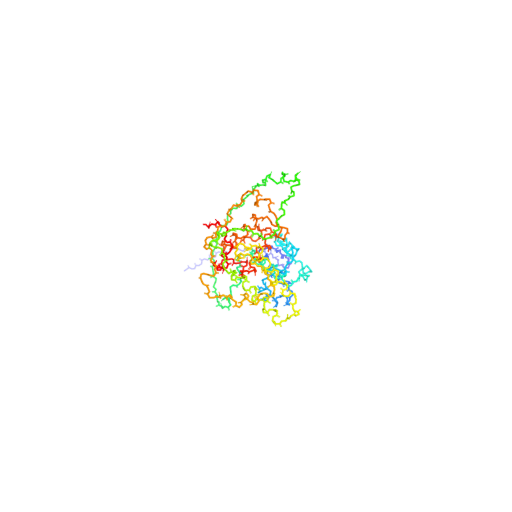.00 85.88 94 LYS A C 1
ATOM 761 O O . LYS A 1 94 ? 16.687 8.305 6.288 1.00 85.88 94 LYS A O 1
ATOM 766 N N . ALA A 1 95 ? 14.723 8.325 7.390 1.00 84.00 95 ALA A N 1
ATOM 767 C CA . ALA A 1 95 ? 14.572 6.872 7.432 1.00 84.00 95 ALA A CA 1
ATOM 768 C C . ALA A 1 95 ? 14.556 6.262 6.025 1.00 84.00 95 ALA A C 1
ATOM 770 O O . ALA A 1 95 ? 15.288 5.310 5.773 1.00 84.00 95 ALA A O 1
ATOM 771 N N . PHE A 1 96 ? 13.770 6.836 5.108 1.00 87.00 96 PHE A N 1
ATOM 772 C CA . PHE A 1 96 ? 13.662 6.387 3.721 1.00 87.00 96 PHE A CA 1
ATOM 773 C C . PHE A 1 96 ? 14.997 6.466 2.973 1.00 87.00 96 PHE A C 1
ATOM 775 O O . PHE A 1 96 ? 15.396 5.484 2.355 1.00 87.00 96 PHE A O 1
ATOM 782 N N . TYR A 1 97 ? 15.722 7.583 3.090 1.00 86.38 97 TYR A N 1
ATOM 783 C CA . TYR A 1 97 ? 17.052 7.754 2.496 1.00 86.38 97 TYR A CA 1
ATOM 784 C C . TYR A 1 97 ? 18.037 6.671 2.951 1.00 86.38 97 TYR A C 1
ATOM 786 O O . TYR A 1 97 ? 18.653 6.004 2.120 1.00 86.38 97 TYR A O 1
ATOM 794 N N . LEU A 1 98 ? 18.156 6.450 4.264 1.00 80.62 98 LEU A N 1
ATOM 795 C CA . LEU A 1 98 ? 19.085 5.453 4.812 1.00 80.62 98 LEU A CA 1
ATOM 796 C C . LEU A 1 98 ? 18.749 4.039 4.331 1.00 80.62 98 LEU A C 1
ATOM 798 O O . LEU A 1 98 ? 19.630 3.280 3.933 1.00 80.62 98 LEU A O 1
ATOM 802 N N . LYS A 1 99 ? 17.458 3.713 4.339 1.00 79.94 99 LYS A N 1
ATOM 803 C CA . LYS A 1 99 ? 16.914 2.445 3.861 1.00 79.94 99 LYS A CA 1
ATOM 804 C C . LYS A 1 99 ? 17.234 2.203 2.384 1.00 79.94 99 LYS A C 1
ATOM 806 O O . LYS A 1 99 ? 17.785 1.161 2.031 1.00 79.94 99 LYS A O 1
ATOM 811 N N . LEU A 1 100 ? 16.970 3.193 1.535 1.00 81.62 100 LEU A N 1
ATOM 812 C CA . LEU A 1 100 ? 17.238 3.117 0.103 1.00 81.62 100 LEU A CA 1
ATOM 813 C C . LEU A 1 100 ? 18.736 2.898 -0.172 1.00 81.62 100 LEU A C 1
ATOM 815 O O . LEU A 1 100 ? 19.101 1.959 -0.869 1.00 81.62 100 LEU A O 1
ATOM 819 N N . HIS A 1 101 ? 19.620 3.664 0.477 1.00 75.25 101 HIS A N 1
ATOM 820 C CA . HIS A 1 101 ? 21.071 3.494 0.325 1.00 75.25 101 HIS A CA 1
ATOM 821 C C . HIS A 1 101 ? 21.607 2.168 0.880 1.00 75.25 101 HIS A C 1
ATOM 823 O O . HIS A 1 101 ? 22.589 1.645 0.352 1.00 75.25 101 HIS A O 1
ATOM 829 N N . SER A 1 102 ? 20.965 1.589 1.899 1.00 71.12 102 SER A N 1
ATOM 830 C CA . SER A 1 102 ? 21.338 0.259 2.398 1.00 71.12 102 SER A CA 1
ATOM 831 C C . SER A 1 102 ? 21.043 -0.873 1.405 1.00 71.12 102 SER A C 1
ATOM 833 O O . SER A 1 102 ? 21.645 -1.934 1.513 1.00 71.12 102 SER A O 1
ATOM 835 N N . SER A 1 103 ? 20.195 -0.628 0.400 1.00 63.75 103 SER A N 1
ATOM 836 C CA . SER A 1 103 ? 19.811 -1.617 -0.620 1.00 63.75 103 SER A CA 1
ATOM 837 C C . SER A 1 103 ? 20.846 -1.801 -1.742 1.00 63.75 103 SER A C 1
ATOM 839 O O . SER A 1 103 ? 20.762 -2.767 -2.490 1.00 63.75 103 SER A O 1
ATOM 841 N N . CYS A 1 104 ? 21.821 -0.890 -1.888 1.00 53.59 104 CYS A N 1
ATOM 842 C CA . CYS A 1 104 ? 22.835 -0.933 -2.960 1.00 53.59 104 CYS A CA 1
ATOM 843 C C . CYS A 1 104 ? 24.015 -1.880 -2.694 1.00 53.59 104 CYS A C 1
ATOM 845 O O . CYS A 1 104 ? 24.854 -2.085 -3.568 1.00 53.59 104 CYS A O 1
ATOM 847 N N . GLY A 1 105 ? 24.111 -2.450 -1.496 1.00 48.09 105 GLY A N 1
ATOM 848 C CA . GLY A 1 105 ? 24.986 -3.585 -1.239 1.00 48.09 105 GLY A CA 1
ATOM 849 C C . GLY A 1 105 ? 24.112 -4.810 -1.052 1.00 48.09 105 GLY A C 1
ATOM 850 O O . GLY A 1 105 ? 23.084 -4.710 -0.396 1.00 48.09 105 GLY A O 1
ATOM 851 N N . ASN A 1 106 ? 24.525 -5.975 -1.546 1.00 39.72 106 ASN A N 1
ATOM 852 C CA . ASN A 1 106 ? 23.989 -7.268 -1.106 1.00 39.72 106 ASN A CA 1
ATOM 853 C C . ASN A 1 106 ? 24.329 -7.523 0.380 1.00 39.72 106 ASN A C 1
ATOM 855 O O . ASN A 1 106 ? 25.010 -8.480 0.736 1.00 39.72 106 ASN A O 1
ATOM 859 N N . ILE A 1 107 ? 23.893 -6.629 1.260 1.00 38.22 107 ILE A N 1
ATOM 860 C CA . ILE A 1 107 ? 23.919 -6.752 2.701 1.00 38.22 107 ILE A CA 1
ATOM 861 C C . ILE A 1 107 ? 22.451 -6.601 3.098 1.00 38.22 107 ILE A C 1
ATOM 863 O O . ILE A 1 107 ? 21.954 -5.477 3.146 1.00 38.22 107 ILE A O 1
ATOM 867 N N . PRO A 1 108 ? 21.724 -7.709 3.331 1.00 33.50 108 PRO A N 1
ATOM 868 C CA . PRO A 1 108 ? 20.365 -7.619 3.847 1.00 33.50 108 PRO A CA 1
ATOM 869 C C . PRO A 1 108 ? 20.359 -6.753 5.116 1.00 33.50 108 PRO A C 1
ATOM 871 O O . PRO A 1 108 ? 21.359 -6.757 5.847 1.00 33.50 108 PRO A O 1
ATOM 874 N N . PRO A 1 109 ? 19.258 -6.039 5.428 1.00 37.34 109 PRO A N 1
ATOM 875 C CA . PRO A 1 109 ? 19.137 -5.376 6.716 1.00 37.34 109 PRO A CA 1
ATOM 876 C C . PRO A 1 109 ? 19.416 -6.424 7.795 1.00 37.34 109 PRO A C 1
ATOM 878 O O . PRO A 1 109 ? 18.792 -7.487 7.809 1.00 37.34 109 PRO A O 1
ATOM 881 N N . PHE A 1 110 ? 20.449 -6.145 8.594 1.00 32.53 110 PHE A N 1
ATOM 882 C CA . PHE A 1 110 ? 20.997 -6.975 9.663 1.00 32.53 110 PHE A CA 1
ATOM 883 C C . PHE A 1 110 ? 19.975 -7.984 10.209 1.00 32.53 110 PHE A C 1
ATOM 885 O O . PHE A 1 110 ? 18.990 -7.599 10.841 1.00 32.53 110 PHE A O 1
ATOM 892 N N . ARG A 1 111 ? 20.210 -9.285 9.981 1.00 33.28 111 ARG A N 1
ATOM 893 C CA . ARG A 1 111 ? 19.458 -10.339 10.673 1.00 33.28 111 ARG A CA 1
ATOM 894 C C . ARG A 1 111 ? 19.677 -10.183 12.176 1.00 33.28 111 ARG A C 1
ATOM 896 O O . ARG A 1 111 ? 20.823 -10.176 12.636 1.00 33.28 111 ARG A O 1
ATOM 903 N N . TYR A 1 112 ? 18.577 -10.072 12.914 1.00 35.50 112 TYR A N 1
ATOM 904 C CA . TYR A 1 112 ? 18.540 -9.804 14.352 1.00 35.50 112 TYR A CA 1
ATOM 905 C C . TYR A 1 112 ? 19.219 -10.913 15.184 1.00 35.50 112 TYR A C 1
ATOM 907 O O . TYR A 1 112 ? 19.622 -10.673 16.317 1.00 35.50 112 TYR A O 1
ATOM 915 N N . GLU A 1 113 ? 19.427 -12.108 14.619 1.00 37.56 113 GLU A N 1
ATOM 916 C CA . GLU A 1 113 ? 20.098 -13.228 15.294 1.00 37.56 113 GLU A CA 1
ATOM 917 C C . GLU A 1 113 ? 21.643 -13.164 15.295 1.00 37.56 113 GLU A C 1
ATOM 919 O O . GLU A 1 113 ? 22.288 -13.967 15.963 1.00 37.56 113 GLU A O 1
ATOM 924 N N . SER A 1 114 ? 22.269 -12.208 14.598 1.00 36.09 114 SER A N 1
ATOM 925 C CA . SER A 1 114 ? 23.728 -12.214 14.337 1.00 36.09 114 SER A CA 1
ATOM 926 C C . SER A 1 114 ? 24.597 -11.536 15.417 1.00 36.09 114 SER A C 1
ATOM 928 O O . SER A 1 114 ? 25.761 -11.232 15.170 1.00 36.09 114 SER A O 1
ATOM 930 N N . LEU A 1 115 ? 24.054 -11.267 16.610 1.00 37.12 115 LEU A N 1
ATOM 931 C CA . LEU A 1 115 ? 24.778 -10.665 17.747 1.00 37.12 115 LEU A CA 1
ATOM 932 C C . LEU A 1 115 ? 25.323 -11.696 18.755 1.00 37.12 115 LEU A C 1
ATO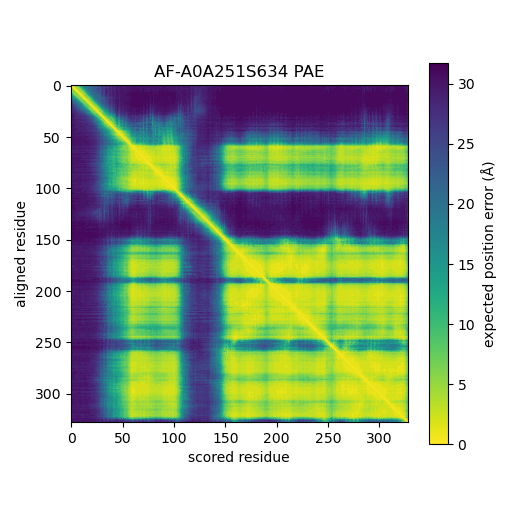M 934 O O . LEU A 1 115 ? 25.665 -11.336 19.880 1.00 37.12 115 LEU A O 1
ATOM 938 N N . GLN A 1 116 ? 25.447 -12.967 18.365 1.00 33.16 116 GLN A N 1
ATOM 939 C CA . GLN A 1 116 ? 26.195 -13.958 19.142 1.00 33.16 116 GLN A CA 1
ATOM 940 C C . GLN A 1 116 ? 27.482 -14.350 18.404 1.00 33.16 116 GLN A C 1
ATOM 942 O O . GLN A 1 116 ? 27.484 -14.660 17.219 1.00 33.16 116 GLN A O 1
ATOM 947 N N . VAL A 1 117 ? 28.580 -14.220 19.145 1.00 29.67 117 VAL A N 1
ATOM 948 C CA . VAL A 1 117 ? 29.998 -14.306 18.770 1.00 29.67 117 VAL A CA 1
ATOM 949 C C . VAL A 1 117 ? 30.372 -15.647 18.118 1.00 29.67 117 VAL A C 1
ATOM 951 O O . VAL A 1 117 ? 29.972 -16.683 18.638 1.00 29.67 117 VAL A O 1
ATOM 954 N N . ALA A 1 118 ? 31.200 -15.624 17.060 1.00 29.72 118 ALA A N 1
ATOM 955 C CA . ALA A 1 118 ? 32.552 -16.229 17.015 1.00 29.72 118 ALA A CA 1
ATOM 956 C C . ALA A 1 118 ? 33.067 -16.495 15.579 1.00 29.72 118 ALA A C 1
ATOM 958 O O . ALA A 1 118 ? 32.403 -17.148 14.784 1.00 29.72 118 ALA A O 1
ATOM 959 N N . ASP A 1 119 ? 34.275 -15.976 15.325 1.00 27.98 119 ASP A N 1
ATOM 960 C CA . ASP A 1 119 ? 35.459 -16.541 14.648 1.00 27.98 119 ASP A CA 1
ATOM 961 C C . ASP A 1 119 ? 35.371 -17.402 13.370 1.00 27.98 119 ASP A C 1
ATOM 963 O O . ASP A 1 119 ? 34.703 -18.427 13.310 1.00 27.98 119 ASP A O 1
ATOM 967 N N . GLY A 1 120 ? 36.257 -17.075 12.412 1.00 27.16 120 GLY A N 1
ATOM 968 C CA . GLY A 1 120 ? 36.814 -18.050 11.462 1.00 27.16 120 GLY A CA 1
ATOM 969 C C . GLY A 1 120 ? 37.077 -17.523 10.048 1.00 27.16 120 GLY A C 1
ATOM 970 O O . GLY A 1 120 ? 36.152 -17.320 9.272 1.00 27.16 120 GLY A O 1
ATOM 971 N N . TRP A 1 121 ? 38.352 -17.331 9.699 1.00 26.33 121 TRP A N 1
ATOM 972 C CA . TRP A 1 121 ? 38.847 -17.085 8.335 1.00 26.33 121 TRP A CA 1
ATOM 973 C C . TRP A 1 121 ? 38.702 -18.311 7.403 1.00 26.33 121 TRP A C 1
ATOM 975 O O . TRP A 1 121 ? 38.839 -19.436 7.874 1.00 26.33 121 TRP A O 1
ATOM 985 N N . ILE A 1 122 ? 38.585 -18.087 6.080 1.00 26.48 122 ILE A N 1
ATOM 986 C CA . ILE A 1 122 ? 39.575 -18.395 5.004 1.00 26.48 122 ILE A CA 1
ATOM 987 C C . ILE A 1 122 ? 38.883 -18.445 3.611 1.00 26.48 122 ILE A C 1
ATOM 989 O O . ILE A 1 122 ? 37.938 -19.196 3.413 1.00 26.48 122 ILE A O 1
ATOM 993 N N . SER A 1 123 ? 39.421 -17.633 2.682 1.00 26.53 123 SER A N 1
ATOM 994 C CA . SER A 1 123 ? 39.707 -17.829 1.234 1.00 26.53 123 SER A CA 1
ATOM 995 C C . SER A 1 123 ? 38.788 -18.667 0.326 1.00 26.53 123 SER A C 1
ATOM 997 O O . SER A 1 123 ? 38.669 -19.866 0.534 1.00 26.53 123 SER A O 1
ATOM 999 N N . SER A 1 124 ? 38.376 -18.107 -0.820 1.00 26.61 124 SER A N 1
ATOM 1000 C CA . SER A 1 124 ? 39.072 -18.309 -2.113 1.00 26.61 124 SER A CA 1
ATOM 1001 C C . SER A 1 124 ? 38.424 -17.509 -3.248 1.00 26.61 124 SER A C 1
ATOM 1003 O O . SER A 1 124 ? 37.212 -17.301 -3.266 1.00 26.61 124 SER A O 1
ATOM 1005 N N . ASP A 1 125 ? 39.289 -17.062 -4.154 1.00 27.25 125 ASP A N 1
ATOM 1006 C CA . ASP A 1 125 ? 39.044 -16.373 -5.420 1.00 27.25 125 ASP A CA 1
ATOM 1007 C C . ASP A 1 125 ? 38.110 -17.149 -6.372 1.00 27.25 125 ASP A C 1
ATOM 1009 O O . ASP A 1 125 ? 37.908 -18.346 -6.180 1.00 27.25 125 ASP A O 1
ATOM 1013 N N . GLU A 1 126 ? 37.550 -16.469 -7.383 1.00 29.94 126 GLU A N 1
ATOM 1014 C CA . GLU A 1 126 ? 37.745 -16.773 -8.820 1.00 29.94 126 GLU A CA 1
ATOM 1015 C C . GLU A 1 126 ? 37.014 -15.726 -9.703 1.00 29.94 126 GLU A C 1
ATOM 1017 O O . GLU A 1 126 ? 35.800 -15.548 -9.645 1.00 29.94 126 GLU A O 1
ATOM 1022 N N . GLU A 1 127 ? 37.848 -14.982 -10.437 1.00 30.06 127 GLU A N 1
ATOM 1023 C CA . GLU A 1 127 ? 37.735 -14.420 -11.798 1.00 30.06 127 GLU A CA 1
ATOM 1024 C C . GLU A 1 127 ? 36.425 -13.792 -12.344 1.00 30.06 127 GLU A C 1
ATOM 1026 O O . GLU A 1 127 ? 35.467 -14.458 -12.724 1.00 30.06 127 GLU A O 1
ATOM 1031 N N . GLU A 1 128 ? 36.488 -12.469 -12.565 1.00 33.78 128 GLU A N 1
ATOM 1032 C CA . GLU A 1 128 ? 35.880 -11.761 -13.713 1.00 33.78 128 GLU A CA 1
ATOM 1033 C C . GLU A 1 128 ? 36.710 -12.016 -14.993 1.00 33.78 128 GLU A C 1
ATOM 1035 O O . GLU A 1 128 ? 37.923 -12.224 -14.863 1.00 33.78 128 GLU A O 1
ATOM 1040 N N . PRO A 1 129 ? 36.150 -11.937 -16.229 1.00 38.19 129 PRO A N 1
ATOM 1041 C CA . PRO A 1 129 ? 36.203 -10.673 -17.011 1.00 38.19 129 PRO A CA 1
ATOM 1042 C C . PRO A 1 129 ? 35.106 -10.561 -18.130 1.00 38.19 129 PRO A C 1
ATOM 1044 O O . PRO A 1 129 ? 34.194 -11.381 -18.178 1.00 38.19 129 PRO A O 1
ATOM 1047 N N . PRO A 1 130 ? 35.176 -9.631 -19.115 1.00 36.62 130 PRO A N 1
ATOM 1048 C CA . PRO A 1 130 ? 34.943 -8.188 -19.002 1.00 36.62 130 PRO A CA 1
ATOM 1049 C C . PRO A 1 130 ? 33.953 -7.614 -20.066 1.00 36.62 130 PRO A C 1
ATOM 1051 O O . PRO A 1 130 ? 33.647 -8.238 -21.074 1.00 36.62 130 PRO A O 1
ATOM 1054 N N . LEU A 1 131 ? 33.531 -6.360 -19.836 1.00 30.19 131 LEU A N 1
ATOM 1055 C CA . LEU A 1 131 ? 33.273 -5.241 -20.776 1.00 30.19 131 LEU A CA 1
ATOM 1056 C C . LEU A 1 131 ? 32.831 -5.520 -22.232 1.00 30.19 131 LEU A C 1
ATOM 1058 O O . LEU A 1 131 ? 33.636 -6.006 -23.025 1.00 30.19 131 LEU A O 1
ATOM 1062 N N . SER A 1 132 ? 31.718 -4.901 -22.669 1.00 35.22 132 SER A N 1
ATOM 1063 C CA . SER A 1 132 ? 31.745 -3.750 -23.613 1.00 35.22 132 SER A CA 1
ATOM 1064 C C . SER A 1 132 ? 30.356 -3.295 -24.120 1.00 35.22 132 SER A C 1
ATOM 1066 O O . SER A 1 132 ? 29.384 -4.032 -23.963 1.00 35.22 132 SER A O 1
ATOM 1068 N N . PRO A 1 133 ? 30.257 -2.057 -24.653 1.00 45.41 133 PRO A N 1
ATOM 1069 C CA . PRO A 1 133 ? 29.037 -1.258 -24.770 1.00 45.41 133 PRO A CA 1
ATOM 1070 C C . PRO A 1 133 ? 28.378 -1.367 -26.153 1.00 45.41 133 PRO A C 1
ATOM 1072 O O . PRO A 1 133 ? 29.032 -1.769 -27.107 1.00 45.41 133 PRO A O 1
ATOM 1075 N N . ASP A 1 134 ? 27.099 -0.989 -26.244 1.00 32.50 134 ASP A N 1
ATOM 1076 C CA . ASP A 1 134 ? 26.510 -0.139 -27.300 1.00 32.50 134 ASP A CA 1
ATOM 1077 C C . ASP A 1 134 ? 24.992 -0.347 -27.406 1.00 32.50 134 ASP A C 1
ATOM 1079 O O . ASP A 1 134 ? 24.486 -1.461 -27.280 1.00 32.50 134 ASP A O 1
ATOM 1083 N N . GLY A 1 135 ? 24.262 0.737 -27.697 1.00 30.23 135 GLY A N 1
ATOM 1084 C CA . GLY A 1 135 ? 22.913 0.647 -28.267 1.00 30.23 135 GLY A CA 1
ATOM 1085 C C . GLY A 1 135 ? 21.858 1.553 -27.635 1.00 30.23 135 GLY A C 1
ATOM 1086 O O . GLY A 1 135 ? 20.877 1.062 -27.082 1.00 30.23 135 GLY A O 1
ATOM 1087 N N . ILE A 1 136 ? 21.999 2.877 -27.757 1.00 34.16 136 ILE A N 1
ATOM 1088 C CA . ILE A 1 136 ? 20.867 3.791 -27.529 1.00 34.16 136 ILE A CA 1
ATOM 1089 C C . ILE A 1 136 ? 19.933 3.675 -28.740 1.00 34.16 136 ILE A C 1
ATOM 1091 O O . ILE A 1 136 ? 20.254 4.125 -29.838 1.00 34.16 136 ILE A O 1
ATOM 1095 N N . SER A 1 137 ? 18.793 3.018 -28.528 1.00 37.28 137 SER A N 1
ATOM 1096 C CA . SER A 1 137 ? 17.732 2.822 -29.516 1.00 37.28 137 SER A CA 1
ATOM 1097 C C . SER A 1 137 ? 16.915 4.104 -29.707 1.00 37.28 137 SER A C 1
ATOM 1099 O O . SER A 1 137 ? 16.401 4.695 -28.758 1.00 37.28 137 SER A O 1
ATOM 1101 N N . SER A 1 138 ? 16.800 4.524 -30.964 1.00 41.84 138 SER A N 1
ATOM 1102 C CA . SER A 1 138 ? 16.268 5.794 -31.470 1.00 41.84 138 SER A CA 1
ATOM 1103 C C . SER A 1 138 ? 14.734 5.913 -31.451 1.00 41.84 138 SER A C 1
ATOM 1105 O O . SER A 1 138 ? 14.140 6.405 -32.410 1.00 41.84 138 SER A O 1
ATOM 1107 N N . VAL A 1 139 ? 14.058 5.441 -30.401 1.00 40.72 139 VAL A N 1
ATOM 1108 C CA . VAL A 1 139 ? 12.577 5.451 -30.335 1.00 40.72 139 VAL A CA 1
ATOM 1109 C C . VAL A 1 139 ? 12.033 6.668 -29.568 1.00 40.72 139 VAL A C 1
ATOM 1111 O O . VAL A 1 139 ? 10.844 6.967 -29.627 1.00 40.72 139 VAL A O 1
ATOM 1114 N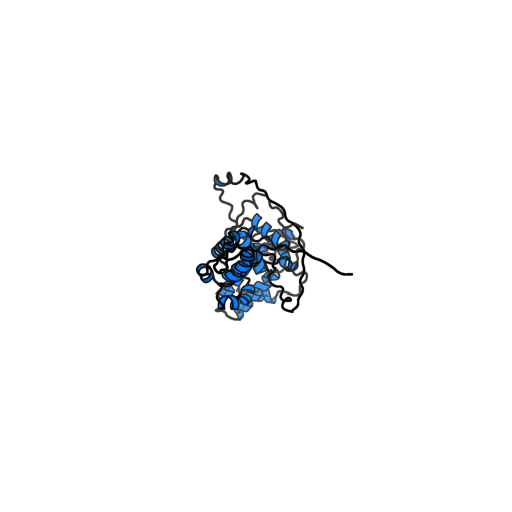 N . ASP A 1 140 ? 12.903 7.432 -28.905 1.00 40.69 140 ASP A N 1
ATOM 1115 C CA . ASP A 1 140 ? 12.501 8.492 -27.969 1.00 40.69 140 ASP A CA 1
ATOM 1116 C C . ASP A 1 140 ? 12.189 9.852 -28.634 1.00 40.69 140 ASP A C 1
ATOM 1118 O O . ASP A 1 140 ? 11.703 10.787 -27.994 1.00 40.69 140 ASP A O 1
ATOM 1122 N N . GLU A 1 141 ? 12.433 9.983 -29.941 1.00 36.03 141 GLU A N 1
ATOM 1123 C CA . GLU A 1 141 ? 12.332 11.269 -30.645 1.00 36.03 141 GLU A CA 1
ATOM 1124 C C . GLU A 1 141 ? 10.952 11.524 -31.279 1.00 36.03 141 GLU A C 1
ATOM 1126 O O . GLU A 1 141 ? 10.576 12.674 -31.515 1.00 36.03 141 GLU A O 1
ATOM 1131 N N . LEU A 1 142 ? 10.126 10.486 -31.466 1.00 30.77 142 LEU A N 1
ATOM 1132 C CA . LEU A 1 142 ? 8.797 10.634 -32.079 1.00 30.77 142 LEU A CA 1
ATOM 1133 C C . LEU A 1 142 ? 7.710 11.088 -31.083 1.00 30.77 142 LEU A C 1
ATOM 1135 O O . LEU A 1 142 ? 6.674 11.623 -31.478 1.00 30.77 142 LEU A O 1
ATOM 1139 N N . THR A 1 143 ? 7.954 10.943 -29.779 1.00 38.34 143 THR A N 1
ATOM 1140 C CA . THR A 1 143 ? 6.983 11.257 -28.715 1.00 38.34 143 THR A CA 1
ATOM 1141 C C . THR A 1 143 ? 6.878 12.758 -28.409 1.00 38.34 143 THR A C 1
ATOM 1143 O O . THR A 1 143 ? 5.983 13.180 -27.679 1.00 38.34 143 THR A O 1
ATOM 1146 N N . ARG A 1 144 ? 7.771 13.596 -28.958 1.00 36.78 144 ARG A N 1
ATOM 1147 C CA . ARG A 1 144 ? 7.838 15.037 -28.643 1.00 36.78 144 ARG A CA 1
ATOM 1148 C C . ARG A 1 144 ? 6.889 15.934 -29.446 1.00 36.78 144 ARG A C 1
ATOM 1150 O O . ARG A 1 144 ? 6.753 17.099 -29.085 1.00 36.78 144 ARG A O 1
ATOM 1157 N N . VAL A 1 145 ? 6.235 15.442 -30.505 1.00 34.50 145 VAL A N 1
ATOM 1158 C CA . VAL A 1 145 ? 5.591 16.329 -31.504 1.00 34.50 145 VAL A CA 1
ATOM 1159 C C . VAL A 1 145 ? 4.055 16.375 -31.445 1.00 34.50 145 VAL A C 1
ATOM 1161 O O . VAL A 1 145 ? 3.461 17.285 -32.016 1.00 34.50 145 VAL A O 1
ATOM 1164 N N . ILE A 1 146 ? 3.368 15.502 -30.701 1.00 37.19 146 ILE A N 1
ATOM 1165 C CA . ILE A 1 146 ? 1.898 15.568 -30.597 1.00 37.19 146 ILE A CA 1
ATOM 1166 C C . ILE A 1 146 ? 1.494 15.642 -29.128 1.00 37.19 146 ILE A C 1
ATOM 1168 O O . ILE A 1 146 ? 1.682 14.692 -28.372 1.00 37.19 146 ILE A O 1
ATOM 1172 N N . GLY A 1 147 ? 0.935 16.785 -28.724 1.00 41.88 147 GLY A N 1
ATOM 1173 C CA . GLY A 1 147 ? 0.356 17.012 -27.401 1.00 41.88 147 GLY A CA 1
ATOM 1174 C C . GLY A 1 147 ? -0.871 16.132 -27.163 1.00 41.88 147 GLY A C 1
ATOM 1175 O O . GLY A 1 147 ? -2.002 16.607 -27.197 1.00 41.88 147 GLY A O 1
ATOM 1176 N N . PHE A 1 148 ? -0.655 14.842 -26.921 1.00 45.41 148 PHE A N 1
ATOM 1177 C CA . PHE A 1 148 ? -1.683 13.936 -26.435 1.00 45.41 148 PHE A CA 1
ATOM 1178 C C . PHE A 1 148 ? -1.941 14.248 -24.960 1.00 45.41 148 PHE A C 1
ATOM 1180 O O . PHE A 1 148 ? -1.173 13.863 -24.076 1.00 45.41 148 PHE A O 1
ATOM 1187 N N . ALA A 1 149 ? -3.035 14.957 -24.683 1.00 53.34 149 ALA A N 1
ATOM 1188 C CA . ALA A 1 149 ? -3.584 15.032 -23.337 1.00 53.34 149 ALA A CA 1
ATOM 1189 C C . ALA A 1 149 ? -3.988 13.610 -22.914 1.00 53.34 149 ALA A C 1
ATOM 1191 O O . ALA A 1 149 ? -4.991 13.077 -23.388 1.00 53.34 149 ALA A O 1
ATOM 1192 N N . ARG A 1 150 ? -3.173 12.966 -22.069 1.00 56.47 150 ARG A N 1
ATOM 1193 C CA . ARG A 1 150 ? -3.461 11.624 -21.546 1.00 56.47 150 ARG A CA 1
ATOM 1194 C C . ARG A 1 150 ? -4.803 11.647 -20.795 1.00 56.47 150 ARG A C 1
ATOM 1196 O O . ARG A 1 150 ? -4.968 12.507 -19.923 1.00 56.47 150 ARG A O 1
ATOM 1203 N N . PRO A 1 151 ? -5.759 10.750 -21.104 1.00 57.84 151 PRO A N 1
ATOM 1204 C CA . PRO A 1 151 ? -6.996 10.606 -20.348 1.00 57.84 151 PRO A CA 1
ATOM 1205 C C . PRO A 1 151 ? -6.734 10.501 -18.840 1.00 57.84 151 PRO A C 1
ATOM 1207 O O . PRO A 1 151 ? -6.109 9.553 -18.358 1.00 57.84 151 PRO A O 1
ATOM 1210 N N . ARG A 1 152 ? -7.218 11.498 -18.090 1.00 66.00 152 ARG A N 1
ATOM 1211 C CA . ARG A 1 152 ? -7.141 11.526 -16.626 1.00 66.00 152 ARG A CA 1
ATOM 1212 C C . ARG A 1 152 ? -8.035 10.438 -16.052 1.00 66.00 152 ARG A C 1
ATOM 1214 O O . ARG A 1 152 ? -9.239 10.447 -16.311 1.00 66.00 152 ARG A O 1
ATOM 1221 N N . LEU A 1 153 ? -7.478 9.562 -15.221 1.00 66.38 153 LEU A N 1
ATOM 1222 C CA . LEU A 1 153 ? -8.280 8.652 -14.421 1.00 66.38 153 LEU A CA 1
ATOM 1223 C C . LEU A 1 153 ? -8.549 9.253 -13.044 1.00 66.38 153 LEU A C 1
ATOM 1225 O O . LEU A 1 153 ? -7.631 9.567 -12.291 1.00 66.38 153 LEU A O 1
ATOM 1229 N N . LEU A 1 154 ? -9.828 9.364 -12.701 1.00 68.19 154 LEU A N 1
ATOM 1230 C CA . LEU A 1 154 ? -10.258 9.583 -11.329 1.00 68.19 154 LEU A CA 1
ATOM 1231 C C . LEU A 1 154 ? -10.678 8.224 -10.773 1.00 68.19 154 LEU A C 1
ATOM 1233 O O . LEU A 1 154 ? -11.549 7.566 -11.340 1.00 68.19 154 LEU A O 1
ATOM 1237 N N . GLY A 1 155 ? -10.026 7.787 -9.692 1.00 66.44 155 GLY A N 1
ATOM 1238 C CA . GLY A 1 155 ? -10.361 6.531 -9.023 1.00 66.44 155 GLY A CA 1
ATOM 1239 C C . GLY A 1 155 ? -11.839 6.466 -8.593 1.00 66.44 155 GLY A C 1
ATOM 1240 O O . GLY A 1 155 ? -12.515 7.495 -8.501 1.00 66.44 155 GLY A O 1
ATOM 1241 N N . PRO A 1 156 ? -12.355 5.270 -8.273 1.00 81.12 156 PRO A N 1
ATOM 1242 C CA . PRO A 1 156 ? -11.602 4.058 -7.948 1.00 81.12 156 PRO A CA 1
ATOM 1243 C C . PRO A 1 156 ? -11.067 3.271 -9.157 1.00 81.12 156 PRO A C 1
ATOM 1245 O O . PRO A 1 156 ? -11.714 3.181 -10.197 1.00 81.12 156 PRO A O 1
ATOM 1248 N N . PHE A 1 157 ? -9.893 2.659 -8.988 1.00 82.00 157 PHE A N 1
ATOM 1249 C CA . PHE A 1 157 ? -9.213 1.856 -10.004 1.00 82.00 157 PHE A CA 1
ATOM 1250 C C . PHE A 1 157 ? -9.671 0.401 -9.931 1.00 82.00 157 PHE A C 1
ATOM 1252 O O . PHE A 1 157 ? -9.771 -0.181 -8.850 1.00 82.00 157 PHE A O 1
ATOM 1259 N N . LYS A 1 158 ? -9.904 -0.205 -11.094 1.00 82.31 158 LYS A N 1
ATOM 1260 C CA . LYS A 1 158 ? -10.141 -1.643 -11.222 1.00 82.31 158 LYS A CA 1
ATOM 1261 C C . LYS A 1 158 ? -8.889 -2.278 -11.816 1.00 82.31 158 LYS A C 1
ATOM 1263 O O . LYS A 1 158 ? -8.493 -1.900 -12.912 1.00 82.31 158 LYS A O 1
ATOM 1268 N N . PHE A 1 159 ? -8.288 -3.222 -11.094 1.00 86.19 159 PHE A N 1
ATOM 1269 C CA . PHE A 1 159 ? -7.176 -4.070 -11.568 1.00 86.19 159 PHE A CA 1
ATOM 1270 C C . PHE A 1 159 ? -7.624 -5.514 -11.840 1.00 86.19 159 PHE A C 1
ATOM 1272 O O . PHE A 1 159 ? -6.822 -6.406 -12.100 1.00 86.19 159 PHE A O 1
ATOM 1279 N N . GLY A 1 160 ? -8.932 -5.728 -11.781 1.00 88.56 160 GLY A N 1
ATOM 1280 C CA . GLY A 1 160 ? -9.622 -6.995 -11.925 1.00 88.56 160 GLY A CA 1
ATOM 1281 C C . GLY A 1 160 ? -11.064 -6.829 -11.484 1.00 88.56 160 GLY A C 1
ATOM 1282 O O . GLY A 1 160 ? -11.486 -5.741 -11.069 1.00 88.56 160 GLY A O 1
ATOM 1283 N N . GLU A 1 161 ? -11.821 -7.907 -11.552 1.00 90.56 161 GLU A N 1
ATOM 1284 C CA . GLU A 1 161 ? -13.231 -7.915 -11.200 1.00 90.56 161 GLU A CA 1
ATOM 1285 C C . GLU A 1 161 ? -13.682 -9.267 -10.663 1.00 90.56 161 GLU A C 1
ATOM 1287 O O . GLU A 1 161 ? -13.054 -10.298 -10.887 1.00 90.56 161 GLU A O 1
ATOM 1292 N N . TYR A 1 162 ? -14.790 -9.241 -9.933 1.00 91.69 162 TYR A N 1
ATOM 1293 C CA . TYR A 1 162 ? -15.499 -10.432 -9.496 1.00 91.69 162 TYR A CA 1
ATOM 1294 C C . TYR A 1 162 ? -16.819 -10.514 -10.254 1.00 91.69 162 TYR A C 1
ATOM 1296 O O . TYR A 1 162 ? -17.461 -9.490 -10.504 1.00 91.69 162 TYR A O 1
ATOM 1304 N N . THR A 1 163 ? -17.268 -11.731 -10.549 1.00 88.81 163 THR A N 1
ATOM 1305 C CA . THR A 1 163 ? -18.654 -11.951 -10.981 1.00 88.81 163 THR A CA 1
ATOM 1306 C C . THR A 1 163 ? -19.621 -11.553 -9.864 1.00 88.81 163 THR A C 1
ATOM 1308 O O . THR A 1 163 ? -19.259 -11.608 -8.689 1.00 88.81 163 THR A O 1
ATOM 1311 N N . GLU A 1 164 ? -20.874 -11.225 -10.186 1.00 87.44 164 GLU A N 1
ATOM 1312 C CA . GLU A 1 164 ? -21.889 -10.849 -9.181 1.00 87.44 164 GLU A CA 1
ATOM 1313 C C . GLU A 1 164 ? -22.019 -11.868 -8.037 1.00 87.44 164 GLU A C 1
ATOM 1315 O O . GLU A 1 164 ? -22.226 -11.502 -6.882 1.00 87.44 164 GLU A O 1
ATOM 1320 N N . ARG A 1 165 ? -21.845 -13.161 -8.337 1.00 89.12 165 ARG A N 1
ATOM 1321 C CA . ARG A 1 165 ? -21.959 -14.248 -7.354 1.00 89.12 165 ARG A CA 1
ATOM 1322 C C . ARG A 1 165 ? -20.735 -14.383 -6.448 1.00 89.12 165 ARG A C 1
ATOM 1324 O O . ARG A 1 165 ? -20.854 -14.961 -5.369 1.00 89.12 165 ARG A O 1
ATOM 1331 N N . THR A 1 166 ? -19.584 -13.876 -6.883 1.00 92.12 166 THR A N 1
ATOM 1332 C CA . THR A 1 166 ? -18.290 -14.026 -6.202 1.00 92.12 166 THR A CA 1
ATOM 1333 C C . THR A 1 166 ? -17.767 -12.716 -5.619 1.00 92.12 166 THR A C 1
ATOM 1335 O O . THR A 1 166 ? -16.634 -12.663 -5.154 1.00 92.12 166 THR A O 1
ATOM 1338 N N . GLN A 1 167 ? -18.579 -11.656 -5.608 1.00 92.62 167 GLN A N 1
ATOM 1339 C CA . GLN A 1 167 ? -18.192 -10.375 -5.021 1.00 92.62 167 GLN A CA 1
ATOM 1340 C C . GLN A 1 167 ? -17.817 -10.506 -3.531 1.00 92.62 167 GLN A C 1
ATOM 1342 O O . GLN A 1 167 ? -18.449 -11.275 -2.791 1.00 92.62 167 GLN A O 1
ATOM 1347 N N . PRO A 1 168 ? -16.830 -9.722 -3.054 1.00 92.88 168 PRO A N 1
ATOM 1348 C CA . PRO A 1 168 ? -16.444 -9.715 -1.651 1.00 92.88 168 PRO A CA 1
ATOM 1349 C C . PRO A 1 168 ? -17.633 -9.384 -0.745 1.00 92.88 168 PRO A C 1
ATOM 1351 O O . PRO A 1 168 ? -18.328 -8.390 -0.931 1.00 92.88 168 PRO A O 1
ATOM 1354 N N . ARG A 1 169 ? -17.862 -10.209 0.279 1.00 90.94 169 ARG A N 1
ATOM 1355 C CA . ARG A 1 169 ? -18.935 -9.979 1.268 1.00 90.94 169 ARG A CA 1
ATOM 1356 C C . ARG A 1 169 ? -18.485 -9.162 2.477 1.00 90.94 169 ARG A C 1
ATOM 1358 O O . ARG A 1 169 ? -19.317 -8.639 3.206 1.00 90.94 169 ARG A O 1
ATOM 1365 N N . CYS A 1 170 ? -17.179 -9.067 2.701 1.00 91.81 170 CYS A N 1
ATOM 1366 C CA . CYS A 1 170 ? -16.587 -8.259 3.759 1.00 91.81 170 CYS A CA 1
ATOM 1367 C C . CYS A 1 170 ? -15.391 -7.487 3.209 1.00 91.81 170 CYS A C 1
ATOM 1369 O O . CYS A 1 170 ? -14.854 -7.823 2.152 1.00 91.81 170 CYS A O 1
ATOM 1371 N N . ILE A 1 171 ? -14.970 -6.458 3.939 1.00 94.44 171 ILE A N 1
ATOM 1372 C CA . ILE A 1 171 ? -13.738 -5.739 3.623 1.00 94.44 171 ILE A CA 1
ATOM 1373 C C . ILE A 1 171 ? -12.511 -6.658 3.736 1.00 94.44 171 ILE A C 1
ATOM 1375 O O . ILE A 1 171 ? -12.554 -7.635 4.486 1.00 94.44 171 ILE A O 1
ATOM 1379 N N . PRO A 1 172 ? -11.401 -6.351 3.050 1.00 94.88 172 PRO A N 1
ATOM 1380 C CA . PRO A 1 172 ? -10.165 -7.103 3.222 1.00 94.88 172 PRO A CA 1
ATOM 1381 C C . PRO A 1 172 ? -9.514 -6.883 4.595 1.00 94.88 172 PRO A C 1
ATOM 1383 O O . PRO A 1 172 ? -9.637 -5.809 5.191 1.00 94.88 172 PRO A O 1
ATOM 1386 N N . TYR A 1 173 ? -8.750 -7.870 5.068 1.00 95.00 173 TYR A N 1
ATOM 1387 C CA . TYR A 1 173 ? -8.136 -7.848 6.402 1.00 95.00 173 TYR A CA 1
ATOM 1388 C C . TYR A 1 173 ? -7.209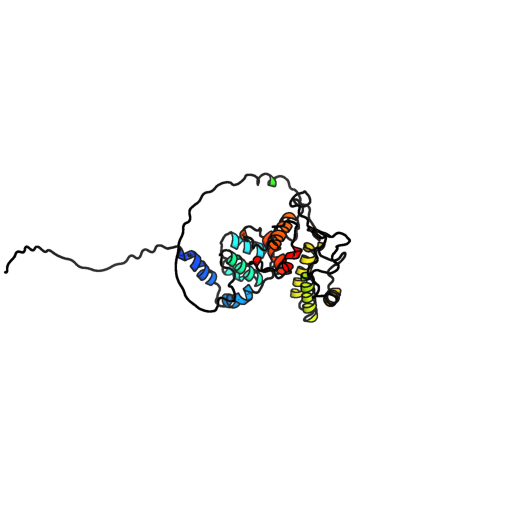 -6.644 6.641 1.00 95.00 173 TYR A C 1
ATOM 1390 O O . TYR A 1 173 ? -7.314 -5.989 7.678 1.00 95.00 173 TYR A O 1
ATOM 1398 N N . HIS A 1 174 ? -6.356 -6.277 5.679 1.00 94.56 174 HIS A N 1
ATOM 1399 C CA . HIS A 1 174 ? -5.502 -5.089 5.823 1.00 94.56 174 HIS A CA 1
ATOM 1400 C C . HIS A 1 174 ? -6.298 -3.779 5.917 1.00 94.56 174 HIS A C 1
ATOM 1402 O O . HIS A 1 174 ? -5.939 -2.895 6.696 1.00 94.56 174 HIS A O 1
ATOM 1408 N N . LEU A 1 175 ? -7.435 -3.667 5.221 1.00 95.81 175 LEU A N 1
ATOM 1409 C CA . LEU A 1 175 ? -8.331 -2.523 5.399 1.00 95.81 175 LEU A CA 1
ATOM 1410 C C . LEU A 1 175 ? -8.960 -2.525 6.799 1.00 95.81 175 LEU A C 1
ATOM 1412 O O . LEU A 1 175 ? -9.009 -1.478 7.442 1.00 95.81 175 LEU A O 1
ATOM 1416 N N . TYR A 1 176 ? -9.369 -3.691 7.308 1.00 95.62 176 TYR A N 1
ATOM 1417 C CA . TYR A 1 176 ? -9.827 -3.837 8.693 1.00 95.62 176 TYR A CA 1
ATOM 1418 C C . TYR A 1 176 ? -8.773 -3.363 9.709 1.00 95.62 176 TYR A C 1
ATOM 1420 O O . TYR A 1 176 ? -9.114 -2.620 10.632 1.00 95.62 176 TYR A O 1
ATOM 1428 N N . LEU A 1 177 ? -7.493 -3.711 9.531 1.00 95.31 177 LEU A N 1
ATOM 1429 C CA . LEU A 1 177 ? -6.416 -3.250 10.417 1.00 95.31 177 LEU A CA 1
ATOM 1430 C C . LEU A 1 177 ? -6.268 -1.722 10.410 1.00 95.31 177 LEU A C 1
ATOM 1432 O O . LEU A 1 177 ? -6.122 -1.115 11.476 1.00 95.31 177 LEU A O 1
ATOM 1436 N N . LEU A 1 178 ? -6.380 -1.087 9.240 1.00 95.50 178 LEU A N 1
ATOM 1437 C CA . LEU A 1 178 ? -6.368 0.374 9.124 1.00 95.50 178 LEU A CA 1
ATOM 1438 C C . LEU A 1 178 ? -7.577 1.015 9.828 1.00 95.50 178 LEU A C 1
ATOM 1440 O O . LEU A 1 178 ? -7.419 2.009 10.539 1.00 95.50 178 LEU A O 1
ATOM 1444 N N . LEU A 1 179 ? -8.778 0.437 9.693 1.00 96.38 179 LEU A N 1
ATOM 1445 C CA . LEU A 1 179 ? -9.967 0.908 10.416 1.00 96.38 179 LEU A CA 1
ATOM 1446 C C . LEU A 1 179 ? -9.804 0.748 11.930 1.00 96.38 179 LEU A C 1
ATOM 1448 O O . LEU A 1 179 ? -10.096 1.679 12.680 1.00 96.38 179 LEU A O 1
ATOM 1452 N N . LYS A 1 180 ? -9.282 -0.395 12.385 1.00 95.75 180 LYS A N 1
ATOM 1453 C CA . LYS A 1 180 ? -8.989 -0.658 13.799 1.00 95.75 180 LYS A CA 1
ATOM 1454 C C . LYS A 1 180 ? -8.015 0.377 14.360 1.00 95.75 180 LYS A C 1
ATOM 1456 O O . LYS A 1 180 ? -8.246 0.905 15.449 1.00 95.75 180 LYS A O 1
ATOM 1461 N N . GLN A 1 181 ? -6.972 0.725 13.603 1.00 93.94 181 GLN A N 1
ATOM 1462 C CA . GLN A 1 181 ? -6.029 1.783 13.965 1.00 93.94 181 GLN A CA 1
ATOM 1463 C C . GLN A 1 181 ? -6.714 3.157 14.047 1.00 93.94 181 GLN A C 1
ATOM 1465 O O . GLN A 1 181 ? -6.515 3.881 15.024 1.00 93.94 181 GLN A O 1
ATOM 1470 N N . ALA A 1 182 ? -7.551 3.514 13.067 1.00 93.75 182 ALA A N 1
ATOM 1471 C CA . ALA A 1 182 ? -8.292 4.776 13.070 1.00 93.75 182 ALA A CA 1
ATOM 1472 C C . ALA A 1 182 ? -9.229 4.887 14.287 1.00 93.75 182 ALA A C 1
ATOM 1474 O O . ALA A 1 182 ? -9.207 5.896 14.993 1.00 93.75 182 ALA A O 1
ATOM 1475 N N . VAL A 1 183 ? -9.992 3.829 14.584 1.00 94.44 183 VAL A N 1
ATOM 1476 C CA . VAL A 1 183 ? -10.899 3.759 15.742 1.00 94.44 183 VAL A CA 1
ATOM 1477 C C . VAL A 1 183 ? -10.128 3.879 17.057 1.00 94.44 183 VAL A C 1
ATOM 1479 O O . VAL A 1 183 ? -10.549 4.621 17.944 1.00 94.44 183 VAL A O 1
ATOM 1482 N N . ALA A 1 184 ? -8.979 3.210 17.186 1.00 93.06 184 ALA A N 1
ATOM 1483 C CA . ALA A 1 184 ? -8.129 3.325 18.369 1.00 93.06 184 ALA A CA 1
ATOM 1484 C C . ALA A 1 184 ? -7.614 4.762 18.575 1.00 93.06 184 ALA A C 1
ATOM 1486 O O . ALA A 1 184 ? -7.637 5.277 19.695 1.00 93.06 184 ALA A O 1
ATOM 1487 N N . ILE A 1 185 ? -7.207 5.450 17.500 1.00 90.44 185 ILE A N 1
ATOM 1488 C CA . ILE A 1 185 ? -6.783 6.857 17.567 1.00 90.44 185 ILE A CA 1
ATOM 1489 C C . ILE A 1 185 ? -7.945 7.744 18.027 1.00 90.44 185 ILE A C 1
ATOM 1491 O O . ILE A 1 185 ? -7.761 8.511 18.972 1.00 90.44 185 ILE A O 1
ATOM 1495 N N . ILE A 1 186 ? -9.130 7.594 17.422 1.00 90.12 186 ILE A N 1
ATOM 1496 C CA . ILE A 1 186 ? -10.337 8.363 17.769 1.00 90.12 186 ILE A CA 1
ATOM 1497 C C . ILE A 1 186 ? -10.691 8.188 19.251 1.00 90.12 186 ILE A C 1
ATOM 1499 O O . ILE A 1 186 ? -10.929 9.180 19.936 1.00 90.12 186 ILE A O 1
ATOM 1503 N N . LYS A 1 187 ? -10.671 6.948 19.760 1.00 88.94 187 LYS A N 1
ATOM 1504 C CA . LYS A 1 187 ? -10.955 6.644 21.173 1.00 88.94 187 LYS A CA 1
ATOM 1505 C C . LYS A 1 187 ? -9.896 7.221 22.119 1.00 88.94 187 LYS A C 1
ATOM 1507 O O . LYS A 1 187 ? -10.240 7.722 23.181 1.00 88.94 187 LYS A O 1
ATOM 1512 N N . SER A 1 188 ? -8.616 7.153 21.746 1.00 86.06 188 SER A N 1
ATOM 1513 C CA . SER A 1 188 ? -7.506 7.567 22.622 1.00 86.06 188 SER A CA 1
ATOM 1514 C C . SER A 1 188 ? -7.288 9.079 22.699 1.00 86.06 188 SER A C 1
ATOM 1516 O O . SER A 1 188 ? -6.762 9.574 23.693 1.00 86.06 188 SER A O 1
ATOM 1518 N N . SER A 1 189 ? -7.601 9.827 21.638 1.00 76.31 189 SER A N 1
ATOM 1519 C CA . SER A 1 189 ? -7.357 11.266 21.595 1.00 76.31 189 SER A CA 1
ATOM 1520 C C . SER A 1 189 ? -8.135 11.917 20.449 1.00 76.31 189 SER A C 1
ATOM 1522 O O . SER A 1 189 ? -7.650 11.938 19.312 1.00 76.31 189 SER A O 1
ATOM 1524 N N . PRO A 1 190 ? -9.299 12.528 20.728 1.00 65.56 190 PRO A N 1
ATOM 1525 C CA . PRO A 1 190 ? -10.073 13.234 19.706 1.00 65.56 190 PRO A CA 1
ATOM 1526 C C . PRO A 1 190 ? -9.322 14.440 19.105 1.00 65.56 190 PRO A C 1
ATOM 1528 O O . PRO A 1 190 ? -9.677 14.917 18.031 1.00 65.56 190 PRO A O 1
ATOM 1531 N N . THR A 1 191 ? -8.246 14.909 19.751 1.00 64.19 191 THR A N 1
ATOM 1532 C CA . THR A 1 191 ? -7.424 16.048 19.311 1.00 64.19 191 THR A CA 1
ATOM 1533 C C . THR A 1 191 ? -6.236 15.669 18.414 1.00 64.19 191 THR A C 1
ATOM 1535 O O . THR A 1 191 ? -5.676 16.548 17.755 1.00 64.19 191 THR A O 1
ATOM 1538 N N . LYS A 1 192 ? -5.851 14.383 18.299 1.00 65.50 192 LYS A N 1
ATOM 1539 C CA . LYS A 1 192 ? -4.747 13.912 17.424 1.00 65.50 192 LYS A CA 1
ATOM 1540 C C . LYS A 1 192 ? -5.160 13.841 15.946 1.00 65.50 192 LYS A C 1
ATOM 1542 O O . LYS A 1 192 ? -5.109 12.789 15.305 1.00 65.50 192 LYS A O 1
ATOM 1547 N N . THR A 1 193 ? -5.515 14.991 15.379 1.00 77.75 193 THR A N 1
ATOM 1548 C CA . THR A 1 193 ? -6.008 15.104 13.998 1.00 77.75 193 THR A CA 1
ATOM 1549 C C . THR A 1 193 ? -4.978 14.663 12.954 1.00 77.75 193 THR A C 1
ATOM 1551 O O . THR A 1 193 ? -5.357 14.058 11.957 1.00 77.75 193 THR A O 1
ATOM 1554 N N . THR A 1 194 ? -3.678 14.887 13.173 1.00 83.75 194 THR A N 1
ATOM 1555 C CA . THR A 1 194 ? -2.630 14.558 12.185 1.00 83.75 194 THR A CA 1
ATOM 1556 C C . THR A 1 194 ? -2.425 13.054 12.003 1.00 83.75 194 THR A C 1
ATOM 1558 O O . THR A 1 194 ? -2.384 12.579 10.870 1.00 83.75 194 THR A O 1
ATOM 1561 N N . LYS A 1 195 ? -2.347 12.282 13.099 1.00 85.44 195 LYS A N 1
ATOM 1562 C CA . LYS A 1 195 ? -2.194 10.815 13.023 1.00 85.44 195 LYS A CA 1
ATOM 1563 C C . LYS A 1 195 ? -3.421 10.171 12.381 1.00 85.44 195 LYS A C 1
ATOM 1565 O O . LYS A 1 195 ? -3.276 9.327 11.503 1.00 85.44 195 LYS A O 1
ATOM 1570 N N . LEU A 1 196 ? -4.618 10.623 12.764 1.00 90.12 196 LEU A N 1
ATOM 1571 C CA . LEU A 1 196 ? -5.861 10.150 12.159 1.00 90.12 196 LEU A CA 1
ATOM 1572 C C . LEU A 1 196 ? -5.916 10.472 10.659 1.00 90.12 196 LEU A C 1
ATOM 1574 O O . LEU A 1 196 ? -6.168 9.575 9.863 1.00 90.12 196 LEU A O 1
ATOM 1578 N N . LYS A 1 197 ? -5.598 11.713 10.256 1.00 91.50 197 LYS A N 1
ATOM 1579 C CA . LYS A 1 197 ? -5.529 12.117 8.839 1.00 91.50 197 LYS A CA 1
ATOM 1580 C C . LYS A 1 197 ? -4.596 11.221 8.024 1.00 91.50 197 LYS A C 1
ATOM 1582 O O . LYS A 1 197 ? -4.896 10.944 6.863 1.00 91.50 197 LYS A O 1
ATOM 1587 N N . MET A 1 198 ? -3.487 10.770 8.613 1.00 90.31 198 MET A N 1
ATOM 1588 C CA . MET A 1 198 ? -2.550 9.876 7.935 1.00 90.31 198 MET A CA 1
ATOM 1589 C C . MET A 1 198 ? -3.144 8.484 7.713 1.0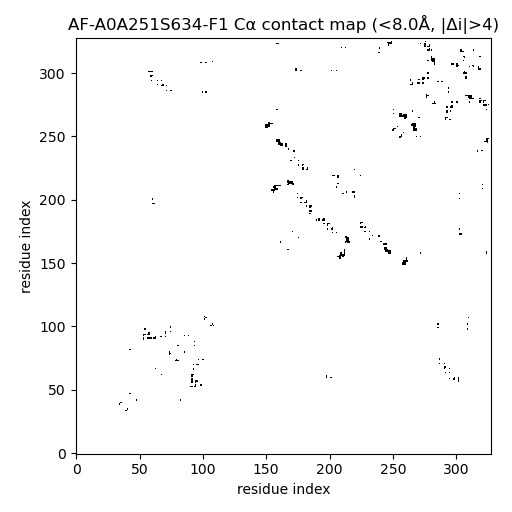0 90.31 198 MET A C 1
ATOM 1591 O O . MET A 1 198 ? -3.147 7.993 6.586 1.00 90.31 198 MET A O 1
ATOM 1595 N N . VAL A 1 199 ? -3.734 7.880 8.747 1.00 92.38 199 VAL A N 1
ATOM 1596 C CA . VAL A 1 199 ? -4.418 6.583 8.613 1.00 92.38 199 VAL A CA 1
ATOM 1597 C C . VAL A 1 199 ? -5.578 6.682 7.618 1.00 92.38 199 VAL A C 1
ATOM 1599 O O . VAL A 1 199 ? -5.738 5.823 6.760 1.00 92.38 199 VAL A O 1
ATOM 1602 N N . GLU A 1 200 ? -6.336 7.778 7.630 1.00 94.31 200 GLU A N 1
ATOM 1603 C CA . GLU A 1 200 ? -7.404 8.020 6.653 1.00 94.31 200 GLU A CA 1
ATOM 1604 C C . GLU A 1 200 ? -6.887 8.243 5.225 1.00 94.31 200 GLU A C 1
ATOM 1606 O O . GLU A 1 200 ? -7.588 7.953 4.255 1.00 94.31 200 GLU A O 1
ATOM 1611 N N . LYS A 1 201 ? -5.659 8.747 5.056 1.00 93.62 201 LYS A N 1
ATOM 1612 C CA . LYS A 1 201 ? -4.984 8.800 3.751 1.00 93.62 201 LYS A CA 1
ATOM 1613 C C . LYS A 1 201 ? -4.655 7.386 3.261 1.00 93.62 201 LYS A C 1
ATOM 1615 O O . LYS A 1 201 ? -4.918 7.107 2.094 1.00 93.62 201 LYS A O 1
ATOM 1620 N N . LYS A 1 202 ? -4.185 6.492 4.142 1.00 94.94 202 LYS A N 1
ATOM 1621 C CA . LYS A 1 202 ? -3.974 5.066 3.827 1.00 94.94 202 LYS A CA 1
ATOM 1622 C C . LYS A 1 202 ? -5.271 4.356 3.476 1.00 94.94 202 LYS A C 1
ATOM 1624 O O . LYS A 1 202 ? -5.324 3.664 2.469 1.00 94.94 202 LYS A O 1
ATOM 1629 N N . ILE A 1 203 ? -6.331 4.572 4.258 1.00 95.75 203 ILE A N 1
ATOM 1630 C CA . ILE A 1 203 ? -7.654 3.997 3.988 1.00 95.75 203 ILE A CA 1
ATOM 1631 C C . ILE A 1 203 ? -8.138 4.433 2.605 1.00 95.75 203 ILE A C 1
ATOM 1633 O O . ILE A 1 203 ? -8.510 3.586 1.802 1.00 95.75 203 ILE A O 1
ATOM 1637 N N . ARG A 1 204 ? -8.083 5.734 2.285 1.00 95.00 204 ARG A N 1
ATOM 1638 C CA . ARG A 1 204 ? -8.488 6.236 0.961 1.00 95.00 204 ARG A CA 1
ATOM 1639 C C . ARG A 1 204 ? -7.634 5.663 -0.166 1.00 95.00 204 ARG A C 1
ATOM 1641 O O . ARG A 1 204 ? -8.185 5.278 -1.188 1.00 95.00 204 ARG A O 1
ATOM 1648 N N . PHE A 1 205 ? -6.320 5.577 0.030 1.00 94.88 205 PHE A N 1
ATOM 1649 C CA . PHE A 1 205 ? -5.421 4.935 -0.926 1.00 94.88 205 PHE A CA 1
ATOM 1650 C C . PHE A 1 205 ? -5.824 3.476 -1.161 1.00 94.88 205 PHE A C 1
ATOM 1652 O O . PHE A 1 205 ? -6.069 3.093 -2.299 1.00 94.88 205 PHE A O 1
ATOM 1659 N N . PHE A 1 206 ? -6.006 2.696 -0.094 1.00 95.50 206 PHE A N 1
ATOM 1660 C CA . PHE A 1 206 ? -6.471 1.315 -0.189 1.00 95.50 206 PHE A CA 1
ATOM 1661 C C . PHE A 1 206 ? -7.795 1.229 -0.959 1.00 95.50 206 PHE A C 1
ATOM 1663 O O . PHE A 1 206 ? -7.912 0.455 -1.902 1.00 95.50 206 PHE A O 1
ATOM 1670 N N . CYS A 1 207 ? -8.778 2.065 -0.609 1.00 94.50 207 CYS A N 1
ATOM 1671 C CA . CYS A 1 207 ? -10.083 2.061 -1.270 1.00 94.50 207 CYS A CA 1
ATOM 1672 C C . CYS A 1 207 ? -10.008 2.409 -2.759 1.00 94.50 207 CYS A C 1
ATOM 1674 O O . CYS A 1 207 ? -10.843 1.937 -3.526 1.00 94.50 207 CYS A O 1
ATOM 1676 N N . ASN A 1 208 ? -9.045 3.246 -3.152 1.00 93.06 208 ASN A N 1
ATOM 1677 C CA . ASN A 1 208 ? -8.860 3.653 -4.537 1.00 93.06 208 ASN A CA 1
ATOM 1678 C C . ASN A 1 208 ? -8.187 2.554 -5.361 1.00 93.06 208 ASN A C 1
ATOM 1680 O O . ASN A 1 208 ? -8.669 2.267 -6.450 1.00 93.06 208 ASN A O 1
ATOM 1684 N N . TYR A 1 209 ? -7.103 1.951 -4.862 1.00 93.62 209 TYR A N 1
ATOM 1685 C CA . TYR A 1 209 ? -6.282 1.017 -5.648 1.00 93.62 209 TYR A CA 1
ATOM 1686 C C . TYR A 1 209 ? -6.661 -0.454 -5.473 1.00 93.62 209 TYR A C 1
ATOM 1688 O O . TYR A 1 209 ? -6.360 -1.257 -6.340 1.00 93.62 209 TYR A O 1
ATOM 1696 N N . PHE A 1 210 ? -7.365 -0.817 -4.403 1.00 93.81 210 PHE A N 1
ATOM 1697 C CA . PHE A 1 210 ? -7.861 -2.179 -4.168 1.00 93.81 210 PHE A CA 1
ATOM 1698 C C . PHE A 1 210 ? -9.392 -2.222 -4.189 1.00 93.81 210 PHE A C 1
ATOM 1700 O O . PHE A 1 210 ? -10.016 -3.041 -3.514 1.00 93.81 210 PHE A O 1
ATOM 1707 N N . HIS A 1 211 ? -10.011 -1.319 -4.958 1.00 93.00 211 HIS A N 1
ATOM 1708 C CA . HIS A 1 211 ? -11.460 -1.129 -4.991 1.00 93.00 211 HIS A CA 1
ATOM 1709 C C . HIS A 1 211 ? -12.226 -2.405 -5.339 1.00 93.00 211 HIS A C 1
ATOM 1711 O O . HIS A 1 211 ? -13.241 -2.696 -4.712 1.00 93.00 211 HIS A O 1
ATOM 1717 N N . SER A 1 212 ? -11.726 -3.181 -6.304 1.00 92.12 212 SER A N 1
ATOM 1718 C CA . SER A 1 212 ? -12.352 -4.434 -6.733 1.00 92.12 212 SER A CA 1
ATOM 1719 C C . SER A 1 212 ? -12.492 -5.455 -5.598 1.00 92.12 212 SER A C 1
ATOM 1721 O O . SER A 1 212 ? -13.353 -6.323 -5.678 1.00 92.12 212 SER A O 1
ATOM 1723 N N . HIS A 1 213 ? -11.692 -5.338 -4.532 1.00 94.19 213 HIS A N 1
ATOM 1724 C CA . HIS A 1 213 ? -11.730 -6.218 -3.360 1.00 94.19 213 HIS A CA 1
ATOM 1725 C C . HIS A 1 213 ? -12.644 -5.712 -2.237 1.00 94.19 213 HIS A C 1
ATOM 1727 O O . HIS A 1 213 ? -12.690 -6.308 -1.160 1.00 94.19 213 HIS A O 1
ATOM 1733 N N . LEU A 1 214 ? -13.367 -4.612 -2.452 1.00 94.44 214 LEU A N 1
ATOM 1734 C CA . LEU A 1 214 ? -14.338 -4.095 -1.495 1.00 94.44 214 LEU A CA 1
ATOM 1735 C C . LEU A 1 214 ? -15.730 -4.678 -1.753 1.00 94.44 214 LEU A C 1
ATOM 1737 O O . LEU A 1 214 ? -16.084 -4.932 -2.907 1.00 94.44 214 LEU A O 1
ATOM 1741 N N . PRO A 1 215 ? -16.565 -4.822 -0.708 1.00 93.69 215 PRO A N 1
ATOM 1742 C CA . PRO A 1 215 ? -17.961 -5.163 -0.908 1.00 93.69 215 PRO A CA 1
ATOM 1743 C C . PRO A 1 215 ? -18.685 -4.134 -1.785 1.00 93.69 215 PRO A C 1
ATOM 1745 O O . PRO A 1 215 ? -18.379 -2.935 -1.709 1.00 93.69 215 PRO A O 1
ATOM 1748 N N . PRO A 1 216 ? -19.678 -4.561 -2.581 1.00 91.88 216 PRO A N 1
ATOM 1749 C CA . PRO A 1 216 ? -20.438 -3.665 -3.442 1.00 91.88 216 PRO A CA 1
ATOM 1750 C C . PRO A 1 216 ? -21.022 -2.481 -2.667 1.00 91.88 216 PRO A C 1
ATOM 1752 O O . PRO A 1 216 ? -21.682 -2.642 -1.642 1.00 91.88 216 PRO A O 1
ATOM 1755 N N . GLY A 1 217 ? -20.757 -1.266 -3.150 1.00 90.38 217 GLY A N 1
ATOM 1756 C CA . GLY A 1 217 ? -21.243 -0.032 -2.528 1.00 90.38 217 GLY A CA 1
ATOM 1757 C C . GLY A 1 217 ? -20.552 0.359 -1.214 1.00 90.38 217 GLY A C 1
ATOM 1758 O O . GLY A 1 217 ? -20.900 1.400 -0.646 1.00 90.38 217 GLY A O 1
ATOM 1759 N N . TRP A 1 218 ? -19.566 -0.409 -0.737 1.00 94.38 218 TRP A N 1
ATOM 1760 C CA . TRP A 1 218 ? -18.829 -0.074 0.477 1.00 94.38 218 TRP A CA 1
ATOM 1761 C C . TRP A 1 218 ? -18.018 1.211 0.285 1.00 94.38 218 TRP A C 1
ATOM 1763 O O . TRP A 1 218 ? -17.344 1.414 -0.727 1.00 94.38 218 TRP A O 1
ATOM 1773 N N . LYS A 1 219 ? -18.087 2.104 1.273 1.00 93.69 219 LYS A N 1
ATOM 1774 C CA . LYS A 1 219 ? -17.342 3.367 1.298 1.00 93.69 219 LYS A CA 1
ATOM 1775 C C . LYS A 1 219 ? -16.899 3.659 2.720 1.00 93.69 219 LYS A C 1
ATOM 1777 O O . LYS A 1 219 ? -17.694 3.525 3.652 1.00 93.69 219 LYS A O 1
ATOM 1782 N N . TYR A 1 220 ? -15.668 4.139 2.870 1.00 94.44 220 TYR A N 1
ATOM 1783 C CA . TYR A 1 220 ? -15.171 4.571 4.169 1.00 94.44 220 TYR A CA 1
ATOM 1784 C C . TYR A 1 220 ? -16.013 5.731 4.711 1.00 94.44 220 TYR A C 1
ATOM 1786 O O . TYR A 1 220 ? -16.157 6.773 4.069 1.00 94.44 220 TYR A O 1
ATOM 1794 N N . LYS A 1 221 ? -16.548 5.542 5.917 1.00 94.31 221 LYS A N 1
ATOM 1795 C CA . LYS A 1 221 ? -17.269 6.555 6.685 1.00 94.31 221 LYS A CA 1
ATOM 1796 C C . LYS A 1 221 ? -16.764 6.525 8.122 1.00 94.31 221 LYS A C 1
ATOM 1798 O O . LYS A 1 221 ? -16.840 5.488 8.780 1.00 94.31 221 LYS A O 1
ATOM 1803 N N . ARG A 1 222 ? -16.235 7.656 8.598 1.00 92.81 222 ARG A N 1
ATOM 1804 C CA . ARG A 1 222 ? -15.585 7.756 9.916 1.00 92.81 222 ARG A CA 1
ATOM 1805 C C . ARG A 1 222 ? -16.522 7.350 11.059 1.00 92.81 222 ARG A C 1
ATOM 1807 O O . ARG A 1 222 ? -16.108 6.623 11.952 1.00 92.81 222 ARG A O 1
ATOM 1814 N N . ASP A 1 223 ? -17.780 7.778 11.002 1.00 92.44 223 ASP A N 1
ATOM 1815 C CA . ASP A 1 223 ? -18.842 7.470 11.969 1.00 92.44 223 ASP A CA 1
ATOM 1816 C C . ASP A 1 223 ? -19.214 5.980 12.008 1.00 92.44 223 ASP A C 1
ATOM 1818 O O . ASP A 1 223 ? -19.645 5.477 13.042 1.00 92.44 223 ASP A O 1
ATOM 1822 N N . ARG A 1 224 ? -19.004 5.248 10.907 1.00 93.12 224 ARG A N 1
ATOM 1823 C CA . ARG A 1 224 ? -19.310 3.811 10.818 1.00 93.12 224 ARG A CA 1
ATOM 1824 C C . ARG A 1 224 ? -18.119 2.905 11.111 1.00 93.12 224 ARG A C 1
ATOM 1826 O O . ARG A 1 224 ? -18.318 1.713 11.319 1.00 93.12 224 ARG A O 1
ATOM 1833 N N . ALA A 1 225 ? -16.903 3.448 11.178 1.00 93.75 225 ALA A N 1
ATOM 1834 C CA . ALA A 1 225 ? -15.681 2.657 11.309 1.00 93.75 225 ALA A CA 1
ATOM 1835 C C . ALA A 1 225 ? -15.672 1.738 12.549 1.00 93.75 225 ALA A C 1
ATOM 1837 O O . ALA A 1 225 ? -15.214 0.605 12.441 1.00 93.75 225 ALA A O 1
ATOM 1838 N N . SER A 1 226 ? -16.211 2.173 13.702 1.00 94.75 226 SER A N 1
ATOM 1839 C CA . SER A 1 226 ? -16.281 1.312 14.906 1.00 94.75 226 SER A CA 1
ATOM 1840 C C . SER A 1 226 ? -17.161 0.086 14.674 1.00 94.75 226 SER A C 1
ATOM 1842 O O . SER A 1 226 ? -16.752 -1.024 14.996 1.00 94.75 226 SER A O 1
ATOM 1844 N N . LYS A 1 227 ? -18.324 0.273 14.036 1.00 94.88 227 LYS A N 1
ATOM 1845 C CA . LYS A 1 227 ? -19.258 -0.816 13.730 1.00 94.88 227 LYS A CA 1
ATOM 1846 C C . LYS A 1 227 ? -18.645 -1.827 12.761 1.00 94.88 227 LYS A C 1
ATOM 1848 O O . LYS A 1 227 ? -18.773 -3.026 12.979 1.00 94.88 227 LYS A O 1
ATOM 1853 N N . GLU A 1 228 ? -17.953 -1.349 11.725 1.00 94.62 228 GLU A N 1
ATOM 1854 C CA . GLU A 1 228 ? -17.236 -2.219 10.781 1.00 94.62 228 GLU A CA 1
ATOM 1855 C C . GLU A 1 228 ? -16.193 -3.078 11.516 1.00 94.62 228 GLU A C 1
ATOM 1857 O O . GLU A 1 228 ? -16.158 -4.291 11.326 1.00 94.62 228 GLU A O 1
ATOM 1862 N N . VAL A 1 229 ? -15.402 -2.472 12.413 1.00 95.56 229 VAL A N 1
ATOM 1863 C CA . VAL A 1 229 ? -14.381 -3.172 13.217 1.00 95.56 229 VAL A CA 1
ATOM 1864 C C . VAL A 1 229 ? -14.997 -4.196 14.173 1.00 95.56 229 VAL A C 1
ATOM 1866 O O . VAL A 1 229 ? -14.445 -5.282 14.317 1.00 95.56 229 VAL A O 1
ATOM 1869 N N . GLU A 1 230 ? -16.117 -3.869 14.819 1.00 95.12 230 GLU A N 1
ATOM 1870 C CA . GLU A 1 230 ? -16.822 -4.759 15.755 1.00 95.12 230 GLU A CA 1
ATOM 1871 C C . GLU A 1 230 ? -17.463 -5.960 15.051 1.00 95.12 230 GLU A C 1
ATOM 1873 O O . GLU A 1 230 ? -17.492 -7.054 15.606 1.00 95.12 230 GLU A O 1
ATOM 1878 N N . SER A 1 231 ? -17.953 -5.768 13.824 1.00 93.62 231 SER A N 1
ATOM 1879 C CA . SER A 1 231 ? -18.582 -6.829 13.028 1.00 93.62 231 SER A CA 1
ATOM 1880 C C . SER A 1 231 ? -17.597 -7.724 12.270 1.00 93.62 231 SER A C 1
ATOM 1882 O O . SER A 1 231 ? -18.004 -8.735 11.698 1.00 93.62 231 SER A O 1
ATOM 1884 N N . TYR A 1 232 ? -16.318 -7.346 12.215 1.00 94.25 232 TYR A N 1
ATOM 1885 C CA . TYR A 1 232 ? -15.315 -8.074 11.450 1.00 94.25 232 TYR A CA 1
ATOM 1886 C C . TYR A 1 232 ? -14.890 -9.352 12.179 1.00 94.25 232 TYR A C 1
ATOM 1888 O O . TYR A 1 232 ? -14.467 -9.292 13.330 1.00 94.25 232 TYR A O 1
ATOM 1896 N N . ASP A 1 233 ? -14.926 -10.494 11.489 1.00 92.94 233 ASP A N 1
ATOM 1897 C CA . ASP A 1 233 ? -14.405 -11.765 11.999 1.00 92.94 233 ASP A CA 1
ATOM 1898 C C . ASP A 1 233 ? -12.902 -11.913 11.670 1.00 92.94 233 ASP A C 1
ATOM 1900 O O . ASP A 1 233 ? -12.548 -12.189 10.518 1.00 92.94 233 ASP A O 1
ATOM 1904 N N . PRO A 1 234 ? -11.988 -11.760 12.651 1.00 86.44 234 PRO A N 1
ATOM 1905 C CA . PRO A 1 234 ? -10.551 -11.901 12.423 1.00 86.44 234 PRO A CA 1
ATOM 1906 C C . PRO A 1 234 ? -10.102 -13.362 12.281 1.00 86.44 234 PRO A C 1
ATOM 1908 O O . PRO A 1 234 ? -8.953 -13.607 11.911 1.00 86.44 234 PRO A O 1
ATOM 1911 N N . THR A 1 235 ? -10.968 -14.329 12.599 1.00 88.69 235 THR A N 1
ATOM 1912 C CA . THR A 1 235 ? -10.656 -15.765 12.567 1.00 88.69 235 THR A CA 1
ATOM 1913 C C . THR A 1 235 ? -11.012 -16.424 11.237 1.00 88.69 235 THR A C 1
ATOM 1915 O O . THR A 1 235 ? -10.600 -17.561 10.990 1.00 88.69 235 THR A O 1
ATOM 1918 N N . ARG A 1 236 ? -11.712 -15.697 10.356 1.00 85.50 236 ARG A N 1
ATOM 1919 C CA . ARG A 1 236 ? -12.104 -16.150 9.021 1.00 85.50 236 ARG A CA 1
ATOM 1920 C C . ARG A 1 236 ? -10.911 -16.704 8.232 1.00 85.50 236 ARG A C 1
ATOM 1922 O O . ARG A 1 236 ? -9.870 -16.056 8.100 1.00 85.50 236 ARG A O 1
ATOM 1929 N N . LYS A 1 237 ? -11.109 -17.880 7.625 1.00 84.81 237 LYS A N 1
ATOM 1930 C CA . LYS A 1 237 ? -10.190 -18.494 6.656 1.00 84.81 237 LYS A CA 1
ATOM 1931 C C . LYS A 1 237 ? -10.922 -18.840 5.346 1.00 84.81 237 LYS A C 1
ATOM 1933 O O . LYS A 1 237 ? -12.049 -19.324 5.423 1.00 84.81 237 LYS A O 1
ATOM 1938 N N . PRO A 1 238 ? -10.302 -18.633 4.168 1.00 84.06 238 PRO A N 1
ATOM 1939 C CA . PRO A 1 238 ? -9.057 -17.884 3.963 1.00 84.06 238 PRO A CA 1
ATOM 1940 C C . PRO A 1 238 ? -9.231 -16.399 4.331 1.00 84.06 238 PRO A C 1
ATOM 1942 O O . PRO A 1 238 ? -10.349 -15.879 4.303 1.00 84.06 238 PRO A O 1
ATOM 1945 N N . ARG A 1 239 ? -8.129 -15.715 4.679 1.00 87.06 239 ARG A N 1
ATOM 1946 C CA . ARG A 1 239 ? -8.153 -14.269 4.980 1.00 87.06 239 ARG A CA 1
ATOM 1947 C C . ARG A 1 239 ? -8.563 -13.442 3.761 1.00 87.06 239 ARG A C 1
ATOM 1949 O O . ARG A 1 239 ? -9.255 -12.438 3.905 1.00 87.06 239 ARG A O 1
ATOM 1956 N N . TYR A 1 240 ? -8.162 -13.901 2.577 1.00 89.19 240 TYR A N 1
ATOM 1957 C CA . TYR A 1 240 ? -8.517 -13.320 1.289 1.00 89.19 240 TYR A CA 1
ATOM 1958 C C . TYR A 1 240 ? -9.167 -14.381 0.413 1.00 89.19 240 TYR A C 1
ATOM 1960 O O . TYR A 1 240 ? -8.514 -15.312 -0.058 1.00 89.19 240 TYR A O 1
ATOM 1968 N N . ASP A 1 241 ? -10.467 -14.229 0.195 1.00 87.56 241 ASP A N 1
ATOM 1969 C CA . ASP A 1 241 ? -11.190 -15.037 -0.772 1.00 87.56 241 ASP A CA 1
ATOM 1970 C C . ASP A 1 241 ? -11.070 -14.391 -2.155 1.00 87.56 241 ASP A C 1
ATOM 1972 O O . ASP A 1 241 ? -11.667 -13.353 -2.445 1.00 87.56 241 ASP A O 1
ATOM 1976 N N . MET A 1 242 ? -10.228 -14.997 -2.985 1.00 89.81 242 MET A N 1
ATOM 1977 C CA . MET A 1 242 ? -9.999 -14.588 -4.371 1.00 89.81 242 MET A CA 1
ATOM 1978 C C . MET A 1 242 ? -10.752 -15.497 -5.352 1.00 89.81 242 MET A C 1
ATOM 1980 O O . MET A 1 242 ? -10.469 -15.470 -6.549 1.00 89.81 242 MET A O 1
ATOM 1984 N N . SER A 1 243 ? -11.680 -16.337 -4.870 1.00 87.75 243 SER A N 1
ATOM 1985 C CA . SER A 1 243 ? -12.475 -17.193 -5.748 1.00 87.75 243 SER A CA 1
ATOM 1986 C C . SER A 1 243 ? -13.313 -16.337 -6.703 1.00 87.75 243 SER A C 1
ATOM 1988 O O . SER A 1 243 ? -13.968 -15.373 -6.313 1.00 87.75 243 SER A O 1
ATOM 1990 N N . GLY A 1 244 ? -13.231 -16.644 -7.998 1.00 88.38 244 GLY A N 1
ATOM 1991 C CA . GLY A 1 244 ? -13.908 -15.875 -9.043 1.00 88.38 244 GLY A CA 1
ATOM 1992 C C . GLY A 1 244 ? -13.373 -14.457 -9.270 1.00 88.38 244 GLY A C 1
ATOM 1993 O O . GLY A 1 244 ? -14.056 -13.685 -9.943 1.00 88.38 244 GLY A O 1
ATOM 1994 N N . TYR A 1 245 ? -12.199 -14.103 -8.730 1.00 92.12 245 TYR A N 1
ATOM 1995 C CA . TYR A 1 245 ? -11.489 -12.888 -9.126 1.00 92.12 245 TYR A CA 1
ATOM 1996 C C . TYR A 1 245 ? -10.812 -13.098 -10.482 1.00 92.12 245 TYR A C 1
ATOM 1998 O O . TYR A 1 245 ? -9.972 -13.986 -10.633 1.00 92.12 245 TYR A O 1
ATOM 2006 N N . THR A 1 246 ? -11.155 -12.256 -11.450 1.00 91.25 246 THR A N 1
ATOM 2007 C CA . THR A 1 246 ? -10.529 -12.207 -12.771 1.00 91.25 246 THR A CA 1
ATOM 2008 C C . THR A 1 246 ? -9.643 -10.964 -12.836 1.00 91.25 246 THR A C 1
ATOM 2010 O O . THR A 1 246 ? -10.170 -9.851 -12.871 1.00 91.25 246 THR A O 1
ATOM 2013 N N . PRO A 1 247 ? -8.309 -11.107 -12.800 1.00 87.69 247 PRO A N 1
ATOM 2014 C CA . PRO A 1 247 ? -7.403 -9.970 -12.899 1.00 87.69 247 PRO A CA 1
ATOM 2015 C C . PRO A 1 247 ? -7.419 -9.367 -14.307 1.00 87.69 247 PRO A C 1
ATOM 2017 O O . PRO A 1 247 ? -7.582 -10.077 -15.299 1.00 87.69 247 PRO A O 1
ATOM 2020 N N . ILE A 1 248 ? -7.167 -8.062 -14.404 1.00 76.56 248 ILE A N 1
ATOM 2021 C CA . ILE A 1 248 ? -6.832 -7.429 -15.681 1.00 76.56 248 ILE A CA 1
ATOM 2022 C C . ILE A 1 248 ? -5.383 -7.802 -15.991 1.00 76.56 248 ILE A C 1
ATOM 2024 O O . ILE A 1 248 ? -4.455 -7.223 -15.436 1.00 76.56 248 ILE A O 1
ATOM 2028 N N . SER A 1 249 ? -5.201 -8.790 -16.865 1.00 64.75 249 SER A N 1
ATOM 2029 C CA . SER A 1 249 ? -3.885 -9.273 -17.301 1.00 64.75 249 SER A CA 1
ATOM 2030 C C . SER A 1 249 ? -3.346 -8.550 -18.540 1.00 64.75 249 SER A C 1
ATOM 2032 O O . SER A 1 249 ? -2.214 -8.802 -18.953 1.00 64.75 249 SER A O 1
ATOM 2034 N N . SER A 1 250 ? -4.132 -7.659 -19.159 1.00 63.47 250 SER A N 1
ATOM 2035 C CA . SER A 1 250 ? -3.685 -6.943 -20.356 1.00 63.47 250 SER A CA 1
ATOM 2036 C C . SER A 1 250 ? -2.782 -5.766 -19.995 1.00 63.47 250 SER A C 1
ATOM 2038 O O . SER A 1 250 ? -3.238 -4.765 -19.444 1.00 63.47 250 SER A O 1
ATOM 2040 N N . PHE A 1 251 ? -1.511 -5.866 -20.383 1.00 63.78 251 PHE A N 1
ATOM 2041 C CA . PHE A 1 251 ? -0.551 -4.755 -20.405 1.00 63.78 251 PHE A CA 1
ATOM 2042 C C . PHE A 1 251 ? -0.674 -3.887 -21.665 1.00 63.78 251 PHE A C 1
ATOM 2044 O O . PHE A 1 251 ? 0.131 -2.981 -21.850 1.00 63.78 251 PHE A O 1
ATOM 2051 N N . THR A 1 252 ? -1.643 -4.182 -22.537 1.00 56.66 252 THR A N 1
ATOM 2052 C CA . THR A 1 252 ? -1.790 -3.543 -23.850 1.00 56.66 252 THR A CA 1
ATOM 2053 C C . THR A 1 252 ? -3.218 -3.056 -24.080 1.00 56.66 252 THR A C 1
ATOM 2055 O O . THR A 1 252 ? -4.183 -3.601 -23.528 1.00 56.66 252 THR A O 1
ATOM 2058 N N . GLY A 1 253 ? -3.353 -2.014 -24.898 1.00 59.88 253 GLY A N 1
ATOM 2059 C CA . GLY A 1 253 ? -4.633 -1.451 -25.319 1.00 59.88 253 GLY A CA 1
ATOM 2060 C C . GLY A 1 253 ? -4.852 -0.013 -24.855 1.00 59.88 253 GLY A C 1
ATOM 2061 O O . GLY A 1 253 ? -4.321 0.438 -23.838 1.00 59.88 253 GLY A O 1
ATOM 2062 N N . ALA A 1 254 ? -5.702 0.709 -25.592 1.00 56.66 254 ALA A N 1
ATOM 2063 C CA . ALA A 1 254 ? -5.913 2.146 -25.407 1.00 56.66 254 ALA A CA 1
ATOM 2064 C C . ALA A 1 254 ? -6.342 2.533 -23.973 1.00 56.66 254 ALA A C 1
ATOM 2066 O O . ALA A 1 254 ? -5.965 3.586 -23.465 1.00 56.66 254 ALA A O 1
ATOM 2067 N N . HIS A 1 255 ? -7.080 1.660 -23.284 1.00 55.66 255 HIS A N 1
ATOM 2068 C CA . HIS A 1 255 ? -7.530 1.868 -21.901 1.00 55.66 255 HIS A CA 1
ATOM 2069 C C . HIS A 1 255 ? -6.462 1.57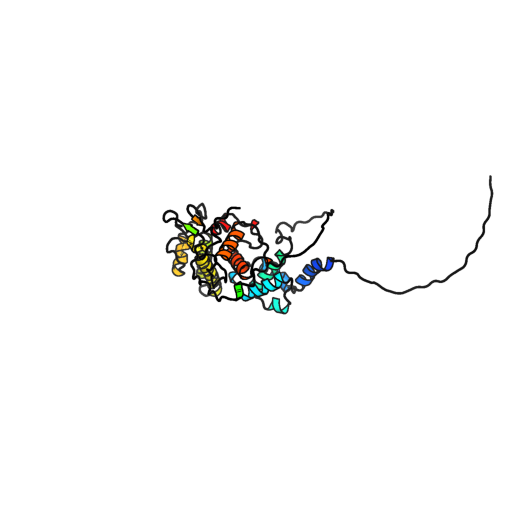4 -20.828 1.00 55.66 255 HIS A C 1
ATOM 2071 O O . HIS A 1 255 ? -6.720 1.746 -19.644 1.00 55.66 255 HIS A O 1
ATOM 2077 N N . VAL A 1 256 ? -5.271 1.099 -21.193 1.00 63.00 256 VAL A N 1
ATOM 2078 C CA . VAL A 1 256 ? -4.181 0.796 -20.243 1.00 63.00 256 VAL A CA 1
ATOM 2079 C C . VAL A 1 256 ? -2.960 1.673 -20.518 1.00 63.00 256 VAL A C 1
ATOM 2081 O O . VAL A 1 256 ? -2.324 2.147 -19.575 1.00 63.00 256 VAL A O 1
ATOM 2084 N N . GLU A 1 257 ? -2.683 1.943 -21.795 1.00 61.62 257 GLU A N 1
ATOM 2085 C CA . GLU A 1 257 ? -1.532 2.729 -22.255 1.00 61.62 257 GLU A CA 1
ATOM 2086 C C . GLU A 1 257 ? -1.739 4.244 -22.107 1.00 61.62 257 GLU A C 1
ATOM 2088 O O . GLU A 1 257 ? -0.798 4.970 -21.784 1.00 61.62 257 GLU A O 1
ATOM 2093 N N . PHE A 1 258 ? -2.969 4.737 -22.299 1.00 64.81 258 PHE A N 1
ATOM 2094 C CA . PHE A 1 258 ? -3.247 6.179 -22.264 1.00 64.81 258 PHE A CA 1
ATOM 2095 C C . PHE A 1 258 ? -3.798 6.671 -20.923 1.00 64.81 258 PHE A C 1
ATOM 2097 O O . PHE A 1 258 ? -3.752 7.870 -20.648 1.00 64.81 258 PHE A O 1
ATOM 2104 N N . GLU A 1 259 ? -4.303 5.777 -20.074 1.00 75.81 259 GLU A N 1
ATOM 2105 C CA . GLU A 1 259 ? -4.853 6.165 -18.780 1.00 75.81 259 GLU A CA 1
ATOM 2106 C C . GLU A 1 259 ? -3.763 6.525 -17.774 1.00 75.81 259 GLU A C 1
ATOM 2108 O O . GLU A 1 259 ? -2.806 5.774 -17.569 1.00 75.81 259 GLU A O 1
ATOM 2113 N N . TYR A 1 260 ? -3.951 7.658 -17.103 1.00 81.50 260 TYR A N 1
ATOM 2114 C CA . TYR A 1 260 ? -2.982 8.218 -16.174 1.00 81.50 260 TYR A CA 1
ATOM 2115 C C . TYR A 1 260 ? -3.661 8.736 -14.906 1.00 81.50 260 TYR A C 1
ATOM 2117 O O . TYR A 1 260 ? -4.632 9.492 -14.970 1.00 81.50 260 TYR A O 1
ATOM 2125 N N . ASP A 1 261 ? -3.129 8.350 -13.750 1.00 87.38 261 ASP A N 1
ATOM 2126 C CA . ASP A 1 261 ? -3.556 8.861 -12.453 1.00 87.38 261 ASP A CA 1
ATOM 2127 C C . ASP A 1 261 ? -2.718 10.075 -12.047 1.00 87.38 261 ASP A C 1
ATOM 2129 O O . ASP A 1 261 ? -1.505 9.979 -11.867 1.00 87.38 261 ASP A O 1
ATOM 2133 N N . GLU A 1 262 ? -3.362 11.219 -11.832 1.00 84.62 262 GLU A N 1
ATOM 2134 C CA . GLU A 1 262 ? -2.658 12.429 -11.399 1.00 84.62 262 GLU A CA 1
ATOM 2135 C C . GLU A 1 262 ? -2.111 12.319 -9.972 1.00 84.62 262 GLU A C 1
ATOM 2137 O O . GLU A 1 262 ? -1.125 12.982 -9.645 1.00 84.62 262 GLU A O 1
ATOM 2142 N N . GLN A 1 263 ? -2.718 11.488 -9.116 1.00 85.88 263 GLN A N 1
ATOM 2143 C CA . GLN A 1 263 ? -2.308 11.383 -7.717 1.00 85.88 263 GLN A CA 1
ATOM 2144 C C . GLN A 1 263 ? -0.970 10.645 -7.558 1.00 85.88 263 GLN A C 1
ATOM 2146 O O . GLN A 1 263 ? -0.129 11.051 -6.750 1.00 85.88 263 GLN A O 1
ATOM 2151 N N . THR A 1 264 ? -0.788 9.543 -8.276 1.00 87.81 264 THR A N 1
ATOM 2152 C CA . THR A 1 264 ? 0.448 8.746 -8.288 1.00 87.81 264 THR A CA 1
ATOM 2153 C C . THR A 1 264 ? 1.396 9.163 -9.390 1.00 87.81 264 THR A C 1
ATOM 2155 O O . THR A 1 264 ? 2.580 8.867 -9.281 1.00 87.81 264 THR A O 1
ATOM 2158 N N . ARG A 1 265 ? 0.895 9.880 -10.403 1.00 88.06 265 ARG A N 1
ATOM 2159 C CA . ARG A 1 265 ? 1.612 10.213 -11.632 1.00 88.06 265 ARG A CA 1
ATOM 2160 C C . ARG A 1 265 ? 2.029 8.971 -12.430 1.00 88.06 265 ARG A C 1
ATOM 2162 O O . ARG A 1 265 ? 3.052 8.975 -13.109 1.00 88.06 265 ARG A O 1
ATOM 2169 N N . LEU A 1 266 ? 1.230 7.907 -12.351 1.00 88.00 266 LEU A N 1
ATOM 2170 C CA . LEU A 1 266 ? 1.479 6.633 -13.023 1.00 88.00 266 LEU A CA 1
ATOM 2171 C C . LEU A 1 266 ? 0.391 6.316 -14.042 1.00 88.00 266 LEU A C 1
ATOM 2173 O O . LEU A 1 266 ? -0.777 6.666 -13.865 1.00 88.00 266 LEU A O 1
ATOM 2177 N N . SER A 1 267 ? 0.774 5.598 -15.099 1.00 85.12 267 SER A N 1
ATOM 2178 C CA . SER A 1 267 ? -0.207 4.928 -15.948 1.00 85.12 267 SER A CA 1
ATOM 2179 C C . SER A 1 267 ? -0.778 3.697 -15.247 1.00 85.12 267 SER A C 1
ATOM 2181 O O . SER A 1 267 ? -0.164 3.144 -14.324 1.00 85.12 267 SER A O 1
ATOM 2183 N N . ARG A 1 268 ? -1.939 3.213 -15.708 1.00 83.94 268 ARG A N 1
ATOM 2184 C CA . ARG A 1 268 ? -2.483 1.933 -15.221 1.00 83.94 268 ARG A CA 1
ATOM 2185 C C . ARG A 1 268 ? -1.493 0.788 -15.433 1.00 83.94 268 ARG A C 1
ATOM 2187 O O . ARG A 1 268 ? -1.329 -0.025 -14.527 1.00 83.94 268 ARG A O 1
ATOM 2194 N N . GLN A 1 269 ? -0.790 0.765 -16.565 1.00 84.00 269 GLN A N 1
ATOM 2195 C CA . GLN A 1 269 ? 0.253 -0.224 -16.841 1.00 84.00 269 GLN A CA 1
ATOM 2196 C C . GLN A 1 269 ? 1.366 -0.209 -15.784 1.00 84.00 269 GLN A C 1
ATOM 2198 O O . GLN A 1 269 ? 1.716 -1.260 -15.251 1.00 84.00 269 GLN A O 1
ATOM 2203 N N . SER A 1 270 ? 1.890 0.971 -15.434 1.00 87.25 270 SER A N 1
ATOM 2204 C CA . SER A 1 270 ? 2.928 1.089 -14.405 1.00 87.25 270 SER A CA 1
ATOM 2205 C C . SER A 1 270 ? 2.424 0.633 -13.036 1.00 87.25 270 SER A C 1
ATOM 2207 O O . SER A 1 270 ? 3.168 -0.018 -12.310 1.00 87.25 270 SER A O 1
ATOM 2209 N N . MET A 1 271 ? 1.160 0.912 -12.697 1.00 89.75 271 MET A N 1
ATOM 2210 C CA . MET A 1 271 ? 0.549 0.424 -11.455 1.00 89.75 271 MET A CA 1
ATOM 2211 C C . MET A 1 271 ? 0.402 -1.105 -11.437 1.00 89.75 271 MET A C 1
ATOM 2213 O O . MET A 1 271 ? 0.727 -1.723 -10.424 1.00 89.75 271 MET A O 1
ATOM 2217 N N . ILE A 1 272 ? -0.030 -1.719 -12.547 1.00 87.62 272 ILE A N 1
ATOM 2218 C CA . ILE A 1 272 ? -0.103 -3.185 -12.699 1.00 87.62 272 ILE A CA 1
ATOM 2219 C C . ILE A 1 272 ? 1.290 -3.801 -12.537 1.00 87.62 272 ILE A C 1
ATOM 2221 O O . ILE A 1 272 ? 1.444 -4.761 -11.785 1.00 87.62 272 ILE A O 1
ATOM 2225 N N . ALA A 1 273 ? 2.313 -3.228 -13.178 1.00 88.38 273 ALA A N 1
ATOM 2226 C CA . ALA A 1 273 ? 3.693 -3.690 -13.047 1.00 88.38 273 ALA A CA 1
ATOM 2227 C C . ALA A 1 273 ? 4.183 -3.615 -11.591 1.00 88.38 273 ALA A C 1
ATOM 2229 O O . ALA A 1 273 ? 4.759 -4.575 -11.085 1.00 88.38 273 ALA A O 1
ATOM 2230 N N . THR A 1 274 ? 3.890 -2.524 -10.874 1.00 92.00 274 THR A N 1
ATOM 2231 C CA . THR A 1 274 ? 4.223 -2.414 -9.446 1.00 92.00 274 THR A CA 1
ATOM 2232 C C . THR A 1 274 ? 3.499 -3.460 -8.595 1.00 92.00 274 THR A C 1
ATOM 2234 O O . THR A 1 274 ? 4.118 -4.066 -7.722 1.00 92.00 274 THR A O 1
ATOM 2237 N N . MET A 1 275 ? 2.208 -3.710 -8.840 1.00 92.81 275 MET A N 1
ATOM 2238 C CA . MET A 1 275 ? 1.468 -4.766 -8.138 1.00 92.81 275 MET A CA 1
ATOM 2239 C C . MET A 1 275 ? 2.059 -6.150 -8.423 1.00 92.81 275 MET A C 1
ATOM 2241 O O . MET A 1 275 ? 2.239 -6.938 -7.498 1.00 92.81 275 MET A O 1
ATOM 2245 N N . TRP A 1 276 ? 2.437 -6.420 -9.673 1.00 90.00 276 TRP A N 1
ATOM 2246 C CA . TRP A 1 276 ? 3.088 -7.667 -10.057 1.00 90.00 276 TRP A CA 1
ATOM 2247 C C . TRP A 1 276 ? 4.429 -7.880 -9.343 1.00 90.00 276 TRP A C 1
ATOM 2249 O O . TRP A 1 276 ? 4.650 -8.966 -8.810 1.00 90.00 276 TRP A O 1
ATOM 2259 N N . ILE A 1 277 ? 5.279 -6.849 -9.257 1.00 91.56 277 ILE A N 1
ATOM 2260 C CA . ILE A 1 277 ? 6.545 -6.895 -8.501 1.00 91.56 277 ILE A CA 1
ATOM 2261 C C . ILE A 1 277 ? 6.289 -7.289 -7.041 1.00 91.56 277 ILE A C 1
ATOM 2263 O O . ILE A 1 277 ? 6.938 -8.184 -6.510 1.00 91.56 277 ILE A O 1
ATOM 2267 N N . ILE A 1 278 ? 5.301 -6.669 -6.389 1.00 93.88 278 ILE A N 1
ATOM 2268 C CA . ILE A 1 278 ? 4.974 -6.990 -4.992 1.00 93.88 278 ILE A CA 1
ATOM 2269 C C . ILE A 1 278 ? 4.449 -8.427 -4.875 1.00 93.88 278 ILE A C 1
ATOM 2271 O O . ILE A 1 278 ? 4.887 -9.184 -4.010 1.00 93.88 278 ILE A O 1
ATOM 2275 N N . HIS A 1 279 ? 3.544 -8.829 -5.771 1.00 92.81 279 HIS A N 1
ATOM 2276 C CA . HIS A 1 279 ? 2.976 -10.175 -5.799 1.00 92.81 279 HIS A CA 1
ATOM 2277 C C . HIS A 1 279 ? 4.026 -11.266 -6.053 1.00 92.81 279 HIS A C 1
ATOM 2279 O O . HIS A 1 279 ? 3.921 -12.369 -5.511 1.00 92.81 279 HIS A O 1
ATOM 2285 N N . SER A 1 280 ? 5.059 -10.978 -6.851 1.00 90.62 280 SER A N 1
ATOM 2286 C CA . SER A 1 280 ? 6.133 -11.930 -7.141 1.00 90.62 280 SER A CA 1
ATOM 2287 C C . SER A 1 280 ? 6.976 -12.252 -5.901 1.00 90.62 280 SER A C 1
ATOM 2289 O O . SER A 1 280 ? 7.612 -13.310 -5.862 1.00 90.62 280 SER A O 1
ATOM 2291 N N . ARG A 1 281 ? 6.950 -11.394 -4.871 1.00 91.00 281 ARG A N 1
ATOM 2292 C CA . ARG A 1 281 ? 7.800 -11.486 -3.674 1.00 91.00 281 ARG A CA 1
ATOM 2293 C C . ARG A 1 281 ? 9.299 -11.501 -3.995 1.00 91.00 281 ARG A C 1
ATOM 2295 O O . ARG A 1 281 ? 10.078 -12.085 -3.250 1.00 91.00 281 ARG A O 1
ATOM 2302 N N . GLN A 1 282 ? 9.691 -10.917 -5.124 1.00 88.38 282 GLN A N 1
ATOM 2303 C CA . GLN A 1 282 ? 11.090 -10.732 -5.504 1.00 88.38 282 GLN A CA 1
ATOM 2304 C C . GLN A 1 282 ? 11.423 -9.261 -5.346 1.00 88.38 282 GLN A C 1
ATOM 2306 O O . GLN A 1 282 ? 10.817 -8.423 -6.015 1.00 88.38 282 GLN A O 1
ATOM 2311 N N . THR A 1 283 ? 12.353 -8.951 -4.445 1.00 86.81 283 THR A N 1
ATOM 2312 C CA . THR A 1 283 ? 12.761 -7.572 -4.191 1.00 86.81 283 THR A CA 1
ATOM 2313 C C . THR A 1 283 ? 13.305 -6.968 -5.486 1.00 86.81 283 THR A C 1
ATOM 2315 O O . THR A 1 283 ? 14.256 -7.509 -6.055 1.00 86.81 283 THR A O 1
ATOM 2318 N N . PRO A 1 284 ? 12.695 -5.882 -5.994 1.00 84.94 284 PRO A N 1
ATOM 2319 C CA . PRO A 1 284 ? 13.133 -5.279 -7.237 1.00 84.94 284 PRO A CA 1
ATOM 2320 C C . PRO A 1 284 ? 14.459 -4.556 -7.034 1.00 84.94 284 PRO A C 1
ATOM 2322 O O . PRO A 1 284 ? 14.791 -4.086 -5.943 1.00 84.94 284 PRO A O 1
ATOM 2325 N N . ILE A 1 285 ? 15.168 -4.369 -8.136 1.00 84.62 285 ILE A N 1
ATOM 2326 C CA . ILE A 1 285 ? 16.275 -3.434 -8.194 1.00 84.62 285 ILE A CA 1
ATOM 2327 C C . ILE A 1 285 ? 15.695 -2.013 -8.095 1.00 84.62 285 ILE A C 1
ATOM 2329 O O . ILE A 1 285 ? 15.111 -1.491 -9.042 1.00 84.62 285 ILE A O 1
ATOM 2333 N N . LEU A 1 286 ? 15.803 -1.384 -6.920 1.00 84.50 286 LEU A N 1
ATOM 2334 C CA . LEU A 1 286 ? 15.056 -0.153 -6.615 1.00 84.50 286 LEU A CA 1
ATOM 2335 C C . LEU A 1 286 ? 15.418 1.040 -7.513 1.00 84.50 286 LEU A C 1
ATOM 2337 O O . LEU A 1 286 ? 14.570 1.906 -7.712 1.00 84.50 286 LEU A O 1
ATOM 2341 N N . TRP A 1 287 ? 16.637 1.098 -8.062 1.00 78.94 287 TRP A N 1
ATOM 2342 C CA . TRP A 1 287 ? 17.053 2.177 -8.972 1.00 78.94 287 TRP A CA 1
ATOM 2343 C C . TRP A 1 287 ? 16.485 2.042 -10.391 1.00 78.94 287 TRP A C 1
ATOM 2345 O O . TRP A 1 287 ? 16.548 3.003 -11.152 1.00 78.94 287 TRP A O 1
ATOM 2355 N N . GLU A 1 288 ? 15.918 0.887 -10.752 1.00 83.50 288 GLU A N 1
ATOM 2356 C CA . GLU A 1 288 ? 15.237 0.689 -12.041 1.00 83.50 288 GLU A CA 1
ATOM 2357 C C . GLU A 1 288 ? 13.792 1.210 -12.029 1.00 83.50 288 GLU A C 1
ATOM 2359 O O . GLU A 1 288 ? 13.179 1.383 -13.082 1.00 83.50 288 GLU A O 1
ATOM 2364 N N . LEU A 1 289 ? 13.234 1.487 -10.847 1.00 87.44 289 LEU A N 1
ATOM 2365 C CA . LEU A 1 289 ? 11.902 2.070 -10.702 1.00 87.44 289 LEU A CA 1
ATOM 2366 C C . LEU A 1 289 ? 11.960 3.587 -10.877 1.00 87.44 289 LEU A C 1
ATOM 2368 O O . LEU A 1 289 ? 12.844 4.235 -10.330 1.00 87.44 289 LEU A O 1
ATOM 2372 N N . SER A 1 290 ? 10.973 4.193 -11.542 1.00 88.75 290 SER A N 1
ATOM 2373 C CA . SER A 1 290 ? 10.830 5.656 -11.504 1.00 88.75 290 SER A CA 1
ATOM 2374 C C . SER A 1 290 ? 10.514 6.150 -10.075 1.00 88.75 290 SER A C 1
ATOM 2376 O O . SER A 1 290 ? 9.965 5.385 -9.272 1.00 88.75 290 SER A O 1
ATOM 2378 N N . PRO A 1 291 ? 10.761 7.433 -9.737 1.00 88.81 291 PRO A N 1
ATOM 2379 C CA . PRO A 1 291 ? 10.377 7.997 -8.437 1.00 88.81 291 PRO A CA 1
ATOM 2380 C C . PRO A 1 291 ? 8.893 7.782 -8.095 1.00 88.81 291 PRO A C 1
ATOM 2382 O O . PRO A 1 291 ? 8.531 7.489 -6.953 1.00 88.81 291 PRO A O 1
ATOM 2385 N N . GLU A 1 292 ? 8.017 7.916 -9.091 1.00 91.19 292 GLU A N 1
ATOM 2386 C CA . GLU A 1 292 ? 6.578 7.686 -8.980 1.00 91.19 292 GLU A CA 1
ATOM 2387 C C . GLU A 1 292 ? 6.265 6.215 -8.684 1.00 91.19 292 GLU A C 1
ATOM 2389 O O . GLU A 1 292 ? 5.480 5.927 -7.774 1.00 91.19 292 GLU A O 1
ATOM 2394 N N . GLN A 1 293 ? 6.909 5.287 -9.403 1.00 91.56 293 GLN A N 1
ATOM 2395 C CA . GLN A 1 293 ? 6.740 3.847 -9.199 1.00 91.56 293 GLN A CA 1
ATOM 2396 C C . GLN A 1 293 ? 7.236 3.427 -7.820 1.00 91.56 293 GLN A C 1
ATOM 2398 O O . GLN A 1 293 ? 6.515 2.731 -7.109 1.00 91.56 293 GLN A O 1
ATOM 2403 N N . LEU A 1 294 ? 8.413 3.903 -7.404 1.00 91.50 294 LEU A N 1
ATOM 2404 C CA . LEU A 1 294 ? 8.967 3.647 -6.077 1.00 91.50 294 LEU A CA 1
ATOM 2405 C C . LEU A 1 294 ? 8.047 4.199 -4.978 1.00 91.50 294 LEU A C 1
ATOM 2407 O O . LEU A 1 294 ? 7.765 3.518 -3.995 1.00 91.50 294 LEU A O 1
ATOM 2411 N N . SER A 1 295 ? 7.503 5.406 -5.161 1.00 93.62 295 SER A N 1
ATOM 2412 C CA . SER A 1 295 ? 6.553 5.986 -4.208 1.00 93.62 295 SER A CA 1
ATOM 2413 C C . SER A 1 295 ? 5.275 5.156 -4.082 1.00 93.62 295 SER A C 1
ATOM 2415 O O . SER A 1 295 ? 4.776 4.948 -2.973 1.00 93.62 295 SER A O 1
ATOM 2417 N N . PHE A 1 296 ? 4.725 4.692 -5.206 1.00 94.56 296 PHE A N 1
ATOM 2418 C CA . PHE A 1 296 ? 3.534 3.847 -5.225 1.00 94.56 296 PHE A CA 1
ATOM 2419 C C . PHE A 1 296 ? 3.803 2.473 -4.600 1.00 94.56 296 PHE A C 1
ATOM 2421 O O . PHE A 1 296 ? 3.041 2.040 -3.735 1.00 94.56 296 PHE A O 1
ATOM 2428 N N . TYR A 1 297 ? 4.928 1.855 -4.958 1.00 94.06 297 TYR A N 1
ATOM 2429 C CA . TYR A 1 297 ? 5.445 0.608 -4.403 1.00 94.06 297 TYR A CA 1
ATOM 2430 C C . TYR A 1 297 ? 5.537 0.659 -2.874 1.00 94.06 297 TYR A C 1
ATOM 2432 O O . TYR A 1 297 ? 4.861 -0.107 -2.186 1.00 94.06 297 TYR A O 1
ATOM 2440 N N . CYS A 1 298 ? 6.271 1.634 -2.327 1.00 92.69 298 CYS A N 1
ATOM 2441 C CA . CYS A 1 298 ? 6.424 1.781 -0.882 1.00 92.69 298 CYS A CA 1
ATOM 2442 C C . CYS A 1 298 ? 5.078 2.041 -0.184 1.00 92.69 298 CYS A C 1
ATOM 2444 O O . CYS A 1 298 ? 4.843 1.522 0.904 1.00 92.69 298 CYS A O 1
ATOM 2446 N N . LYS A 1 299 ? 4.157 2.801 -0.799 1.00 94.81 299 LYS A N 1
ATOM 2447 C CA . LYS A 1 299 ? 2.814 3.042 -0.235 1.00 94.81 299 LYS A CA 1
ATOM 2448 C C . LYS A 1 299 ? 1.960 1.781 -0.189 1.00 94.81 299 LYS A C 1
ATOM 2450 O O . LYS A 1 299 ? 1.275 1.575 0.812 1.00 94.81 299 LYS A O 1
ATOM 2455 N N . ILE A 1 300 ? 1.997 0.938 -1.223 1.00 95.12 300 ILE A N 1
ATOM 2456 C CA . ILE A 1 300 ? 1.325 -0.365 -1.170 1.00 95.12 300 ILE A CA 1
ATOM 2457 C C . ILE A 1 300 ? 1.925 -1.185 -0.028 1.00 95.12 300 ILE A C 1
ATOM 2459 O O . ILE A 1 300 ? 1.180 -1.619 0.846 1.00 95.12 300 ILE A O 1
ATOM 2463 N N . CYS A 1 301 ? 3.248 -1.319 0.040 1.00 92.75 301 CYS A N 1
ATOM 2464 C CA . CYS A 1 301 ? 3.895 -2.081 1.106 1.00 92.75 301 CYS A CA 1
ATOM 2465 C C . CYS A 1 301 ? 3.519 -1.562 2.508 1.00 92.75 301 CYS A C 1
ATOM 2467 O O . CYS A 1 301 ? 3.090 -2.343 3.358 1.00 92.75 301 CYS A O 1
ATOM 2469 N N . SER A 1 302 ? 3.512 -0.239 2.727 1.00 90.62 302 SER A N 1
ATOM 2470 C CA . SER A 1 302 ? 3.069 0.375 3.990 1.00 90.62 302 SER A CA 1
ATOM 2471 C C . SER A 1 302 ? 1.588 0.123 4.331 1.00 90.62 302 SER A C 1
ATOM 2473 O O . SER A 1 302 ? 1.220 0.172 5.506 1.00 90.62 302 SER A O 1
ATOM 2475 N N . CYS A 1 303 ? 0.712 -0.104 3.345 1.00 91.31 303 CYS A N 1
ATOM 2476 C CA . CYS A 1 303 ? -0.696 -0.456 3.579 1.00 91.31 303 CYS A CA 1
ATOM 2477 C C . CYS A 1 303 ? -0.875 -1.902 4.059 1.00 91.31 303 CYS A C 1
ATOM 2479 O O . CYS A 1 303 ? -1.848 -2.187 4.756 1.00 91.31 303 CYS A O 1
ATOM 2481 N N . PHE A 1 304 ? 0.049 -2.787 3.690 1.00 91.19 304 PHE A N 1
ATOM 2482 C CA . PHE A 1 304 ? -0.006 -4.222 3.974 1.00 91.19 304 PHE A CA 1
ATOM 2483 C C . PHE A 1 304 ? 1.027 -4.657 5.024 1.00 91.19 304 PHE A C 1
ATOM 2485 O O . PHE A 1 304 ? 1.127 -5.834 5.337 1.00 91.19 304 PHE A O 1
ATOM 2492 N N . GLY A 1 305 ? 1.793 -3.71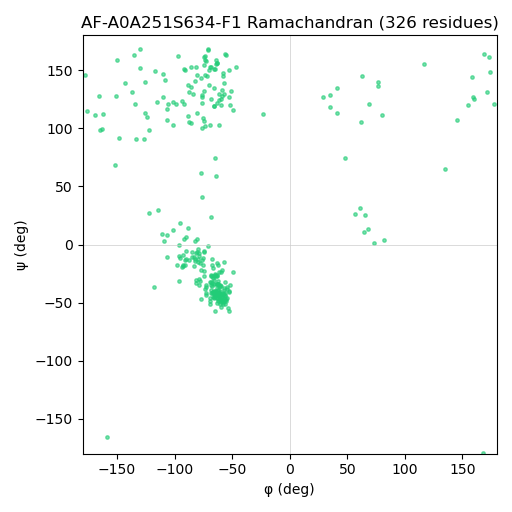4 5.585 1.00 87.94 305 GLY A N 1
ATOM 2493 C CA . GLY A 1 305 ? 2.845 -4.024 6.557 1.00 87.94 305 GLY A CA 1
ATOM 2494 C C . GLY A 1 305 ? 3.994 -4.844 5.964 1.00 87.94 305 GLY A C 1
ATOM 2495 O O . GLY A 1 305 ? 4.655 -5.573 6.695 1.00 87.94 305 GLY A O 1
ATOM 2496 N N . ILE A 1 306 ? 4.212 -4.738 4.653 1.00 89.62 306 ILE A N 1
ATOM 2497 C CA . ILE A 1 306 ? 5.276 -5.438 3.935 1.00 89.62 306 ILE A CA 1
ATOM 2498 C C . ILE A 1 306 ? 6.561 -4.614 4.028 1.00 89.62 306 ILE A C 1
ATOM 2500 O O . ILE A 1 306 ? 6.540 -3.401 3.811 1.00 89.62 306 ILE A O 1
ATOM 2504 N N . ASP A 1 307 ? 7.683 -5.280 4.302 1.00 86.50 307 ASP A N 1
ATOM 2505 C CA . ASP A 1 307 ? 9.006 -4.674 4.173 1.00 86.50 307 ASP A CA 1
ATOM 2506 C C . ASP A 1 307 ? 9.385 -4.576 2.691 1.00 86.50 307 ASP A C 1
ATOM 2508 O O . ASP A 1 307 ? 9.645 -5.578 2.022 1.00 86.50 307 ASP A O 1
ATOM 2512 N N . TYR A 1 308 ? 9.398 -3.354 2.164 1.00 85.00 308 TYR A N 1
ATOM 2513 C CA . TYR A 1 308 ? 9.653 -3.104 0.749 1.00 85.00 308 TYR A CA 1
ATOM 2514 C C . TYR A 1 308 ? 11.132 -3.279 0.349 1.00 85.00 308 TYR A C 1
ATOM 2516 O O . TYR A 1 308 ? 11.437 -3.221 -0.841 1.00 85.00 308 TYR A O 1
ATOM 2524 N N . HIS A 1 309 ? 12.039 -3.521 1.303 1.00 80.69 309 HIS A N 1
ATOM 2525 C CA . HIS A 1 309 ? 13.440 -3.895 1.037 1.00 80.69 309 HIS A CA 1
ATOM 2526 C C . HIS A 1 309 ? 13.667 -5.395 0.939 1.00 80.69 309 HIS A C 1
ATOM 2528 O O . HIS A 1 309 ? 14.760 -5.831 0.585 1.00 80.69 309 HIS A O 1
ATOM 2534 N N . ARG A 1 310 ? 12.675 -6.191 1.339 1.00 83.81 310 ARG A N 1
ATOM 2535 C CA . ARG A 1 310 ? 12.815 -7.640 1.431 1.00 83.81 310 ARG A CA 1
ATOM 2536 C C . ARG A 1 310 ? 11.472 -8.320 1.223 1.00 83.81 310 ARG A C 1
ATOM 2538 O O . ARG A 1 310 ? 10.906 -8.928 2.137 1.00 83.81 310 ARG A O 1
ATOM 2545 N N . LEU A 1 311 ? 10.966 -8.226 -0.002 1.00 88.00 311 LEU A N 1
ATOM 2546 C CA . LEU A 1 311 ? 9.682 -8.810 -0.383 1.00 88.00 311 LEU A CA 1
ATOM 2547 C C . LEU A 1 311 ? 9.638 -10.329 -0.197 1.00 88.00 311 LEU A C 1
ATOM 2549 O O . LEU A 1 311 ? 8.559 -10.884 0.001 1.00 88.00 311 LEU A O 1
ATOM 2553 N N . GLU A 1 312 ? 10.787 -11.005 -0.192 1.00 89.31 312 GLU A N 1
ATOM 2554 C CA . GLU A 1 312 ? 10.891 -12.447 0.042 1.00 89.31 312 GLU A CA 1
ATOM 2555 C C . GLU A 1 312 ? 10.380 -12.841 1.436 1.00 89.31 312 GLU A C 1
ATOM 2557 O O . GLU A 1 312 ? 10.005 -13.991 1.657 1.00 89.31 312 GLU A O 1
ATOM 2562 N N . ALA A 1 313 ? 10.371 -11.902 2.390 1.00 87.50 313 ALA A N 1
ATOM 2563 C CA . ALA A 1 313 ? 9.831 -12.116 3.730 1.00 87.50 313 ALA A CA 1
ATOM 2564 C C . ALA A 1 313 ? 8.302 -11.952 3.807 1.00 87.50 313 ALA A C 1
ATOM 2566 O O . ALA A 1 313 ? 7.714 -12.315 4.826 1.00 87.50 313 ALA A O 1
ATOM 2567 N N . ALA A 1 314 ? 7.656 -11.408 2.770 1.00 89.50 314 ALA A N 1
ATOM 2568 C CA . ALA A 1 314 ? 6.213 -11.205 2.757 1.00 89.50 314 ALA A CA 1
ATOM 2569 C C . ALA A 1 314 ? 5.470 -12.545 2.655 1.00 89.50 314 ALA A C 1
ATOM 2571 O O . ALA A 1 314 ? 5.826 -13.429 1.863 1.00 89.50 314 ALA A O 1
ATOM 2572 N N . SER A 1 315 ? 4.401 -12.702 3.440 1.00 91.06 315 SER A N 1
ATOM 2573 C CA . SER A 1 315 ? 3.566 -13.898 3.344 1.00 91.06 315 SER A CA 1
ATOM 2574 C C . SER A 1 315 ? 2.714 -13.877 2.070 1.00 91.06 315 SER A C 1
ATOM 2576 O O . SER A 1 315 ? 2.460 -12.823 1.485 1.00 91.06 315 SER A O 1
ATOM 2578 N N . GLU A 1 316 ? 2.242 -15.048 1.633 1.00 90.81 316 GLU A N 1
ATOM 2579 C CA . GLU A 1 316 ? 1.321 -15.134 0.486 1.00 90.81 316 GLU A CA 1
ATOM 2580 C C . GLU A 1 316 ? 0.023 -14.371 0.723 1.00 90.81 316 GLU A C 1
ATOM 2582 O O . GLU A 1 316 ? -0.511 -13.772 -0.208 1.00 90.81 316 GLU A O 1
ATOM 2587 N N . ASP A 1 317 ? -0.453 -14.357 1.969 1.00 90.06 317 ASP A N 1
ATOM 2588 C CA . ASP A 1 317 ? -1.633 -13.598 2.366 1.00 90.06 317 ASP A CA 1
ATOM 2589 C C . ASP A 1 317 ? -1.393 -12.086 2.222 1.00 90.06 317 ASP A C 1
ATOM 2591 O O . ASP A 1 317 ? -2.279 -11.373 1.752 1.00 90.06 317 ASP A O 1
ATOM 2595 N N . ASP A 1 318 ? -0.206 -11.582 2.573 1.00 90.38 318 ASP A N 1
ATOM 2596 C CA . ASP A 1 318 ? 0.079 -10.140 2.537 1.00 90.38 318 ASP A CA 1
ATOM 2597 C C . ASP A 1 318 ? 0.127 -9.589 1.115 1.00 90.38 318 ASP A C 1
ATOM 2599 O O . ASP A 1 318 ? -0.290 -8.458 0.879 1.00 90.38 318 ASP A O 1
ATOM 2603 N N . VAL A 1 319 ? 0.567 -10.399 0.153 1.00 93.50 319 VAL A N 1
ATOM 2604 C CA . VAL A 1 319 ? 0.646 -9.994 -1.257 1.00 93.50 319 VAL A CA 1
ATOM 2605 C C . VAL A 1 319 ? -0.571 -10.422 -2.082 1.00 93.50 319 VAL A C 1
ATOM 2607 O O . VAL A 1 319 ? -0.647 -10.140 -3.277 1.00 93.50 319 VAL A O 1
ATOM 2610 N N . ARG A 1 320 ? -1.546 -11.109 -1.469 1.00 93.06 320 ARG A N 1
ATOM 2611 C CA . ARG A 1 320 ? -2.621 -11.815 -2.186 1.00 93.06 320 ARG A CA 1
ATOM 2612 C C . ARG A 1 320 ? -3.477 -10.908 -3.067 1.00 93.06 320 ARG A C 1
ATOM 2614 O O . ARG A 1 320 ? -3.911 -11.327 -4.137 1.00 93.06 320 ARG A O 1
ATOM 2621 N N . LEU A 1 321 ? -3.720 -9.676 -2.620 1.00 94.12 321 LEU A N 1
ATOM 2622 C CA . LEU A 1 321 ? -4.539 -8.697 -3.345 1.00 94.12 321 LEU A CA 1
ATOM 2623 C C . LEU A 1 321 ? -3.794 -8.006 -4.492 1.00 94.12 321 LEU A C 1
ATOM 2625 O O . LEU A 1 321 ? -4.407 -7.274 -5.259 1.00 94.12 321 LEU A O 1
ATOM 2629 N N . MET A 1 322 ? -2.486 -8.225 -4.623 1.00 94.00 322 MET A N 1
ATOM 2630 C CA . MET A 1 322 ? -1.665 -7.665 -5.698 1.00 94.00 322 MET A CA 1
ATOM 2631 C C . MET A 1 322 ? -1.611 -8.599 -6.918 1.00 94.00 322 MET A C 1
ATOM 2633 O O . MET A 1 322 ? -0.863 -8.354 -7.862 1.00 94.00 322 MET A O 1
ATOM 2637 N N . PHE A 1 323 ? -2.392 -9.684 -6.917 1.00 90.88 323 PHE A N 1
ATOM 2638 C CA . PHE A 1 323 ? -2.471 -10.603 -8.044 1.00 90.88 323 PHE A CA 1
ATOM 2639 C C . PHE A 1 323 ? -3.089 -9.925 -9.275 1.00 90.88 323 PHE A C 1
ATOM 2641 O O . PHE A 1 323 ? -4.251 -9.521 -9.260 1.00 90.88 323 PHE A O 1
ATOM 2648 N N . VAL A 1 324 ? -2.318 -9.860 -10.361 1.00 84.44 324 VAL A N 1
ATOM 2649 C CA . VAL A 1 324 ? -2.706 -9.229 -11.637 1.00 84.44 324 VAL A CA 1
ATOM 2650 C C . VAL A 1 324 ? -2.630 -10.193 -12.831 1.00 84.44 324 VAL A C 1
ATOM 2652 O O . VAL A 1 324 ? -2.456 -9.784 -13.971 1.00 84.44 324 VAL A O 1
ATOM 2655 N N . GLY A 1 325 ? -2.786 -11.499 -12.592 1.00 73.12 325 GLY A N 1
ATOM 2656 C CA . GLY A 1 325 ? -2.992 -12.478 -13.673 1.00 73.12 325 GLY A CA 1
ATOM 2657 C C . GLY A 1 325 ? -1.740 -12.964 -14.395 1.00 73.12 325 GLY A C 1
ATOM 2658 O O . GLY A 1 325 ? -1.857 -13.763 -15.316 1.00 73.12 325 GLY A O 1
ATOM 2659 N N . VAL A 1 326 ? -0.557 -12.540 -13.957 1.00 63.09 326 VAL A N 1
ATOM 2660 C CA . VAL A 1 326 ? 0.722 -13.083 -14.420 1.00 63.09 326 VAL A CA 1
ATOM 2661 C C . VAL A 1 326 ? 1.225 -14.054 -13.354 1.00 63.09 326 VAL A C 1
ATOM 2663 O O . VAL A 1 326 ? 1.672 -13.636 -12.282 1.00 63.09 326 VAL A O 1
ATOM 2666 N N . SER A 1 327 ? 1.075 -15.355 -13.601 1.00 50.66 327 SER A N 1
ATOM 2667 C CA . SER A 1 327 ? 1.743 -16.390 -12.805 1.00 50.66 327 SER A CA 1
ATOM 2668 C C . SER A 1 327 ? 3.233 -16.426 -13.152 1.00 50.66 327 SER A C 1
ATOM 2670 O O . SER A 1 327 ? 3.593 -16.139 -14.291 1.00 50.66 327 SER A O 1
ATOM 2672 N N . LYS A 1 328 ? 4.066 -16.731 -12.150 1.00 47.00 328 LYS A N 1
ATOM 2673 C CA . LYS A 1 328 ? 5.522 -16.882 -12.294 1.00 47.00 328 LYS A CA 1
ATOM 2674 C C . LYS A 1 328 ? 5.910 -17.892 -13.363 1.00 47.00 328 LYS A C 1
ATOM 2676 O O . LYS A 1 328 ? 5.182 -18.905 -13.480 1.00 47.00 328 LYS A O 1
#

Solvent-accessible surface area (backbone atoms only — not comparable to full-atom values): 20679 Å² total; per-residue (Å²): 136,83,87,80,90,83,90,86,88,85,89,80,89,85,84,88,86,84,89,83,89,80,92,82,87,80,92,65,83,65,50,64,70,51,41,52,52,60,58,64,53,67,50,53,80,66,53,61,70,40,42,73,60,30,73,71,55,72,55,50,82,78,50,52,72,66,57,46,42,53,46,44,50,30,57,71,69,72,45,77,76,51,71,75,61,53,68,71,46,51,73,61,50,49,24,48,45,54,54,57,62,47,64,80,45,103,50,74,82,76,65,86,79,71,85,66,91,81,89,85,92,83,88,82,88,85,83,86,89,82,89,86,88,89,82,88,74,90,70,76,72,75,72,78,79,64,93,72,81,59,50,75,49,75,72,67,39,72,58,34,45,48,48,90,92,42,50,37,87,51,72,43,60,53,58,47,53,46,38,46,50,42,45,50,43,52,75,75,38,82,80,53,55,68,65,43,53,50,45,51,49,50,50,50,49,48,51,26,66,49,33,54,53,37,24,87,91,67,72,97,45,82,91,49,35,57,58,56,50,72,71,54,70,90,81,56,77,68,71,73,80,60,64,61,57,47,42,53,59,69,81,65,52,74,86,25,71,41,28,30,30,78,90,59,67,37,34,51,42,57,50,51,52,46,29,39,43,55,45,68,29,52,60,70,68,69,79,78,44,52,55,45,53,48,53,51,43,39,36,53,22,46,58,52,73,41,55,76,86,43,25,68,75,50,51,70,77,62,32,53,86,32,59,38,67,75,77,133

Mean predicted aligned error: 15.68 Å

Sequence (328 aa):
MMKSQQQQRSNNNKASSTTSKRKRKMKSSQGTTLLLKEEVLKLSCEEFKMMPQLCSIDDAFHLSHSEFSEIFYLFVSGRLAATEEYMKWNLYAKAFYLKLHSSCGNIPPFRYESLQVADGWISSDEEEPPLSPDGISSVDELTRVIGFARPRLLGPFKFGEYTERTQPRCIPYHLYLLLKQAVAIIKSSPTKTTKLKMVEKKIRFFCNYFHSHLPPGWKYKRDRASKEVESYDPTRKPRYDMSGYTPISSFTGAHVEFEYDEQTRLSRQSMIATMWIIHSRQTPILWELSPEQLSFYCKICSCFGIDYHRLEAASEDDVRLMFVGVSK

Radius of gyration: 30.12 Å; Cα contacts (8 Å, |Δi|>4): 297; chains: 1; bounding box: 121×55×55 Å